Protein AF-0000000077865024 (afdb_homodimer)

pLDDT: mean 90.73, std 11.11, range [38.28, 98.81]

Foldseek 3Di:
DPPPDDPVLVLLVLLLVLLVLLLVLLVLLLVLQVPQKFWDADPVGIDIDHLVVDPLSVLLNVLSVVLNVLSVVVNVQSVCCNVVVDGPDDDLVVLVCQQVVLVVSLVSLLSSLVSLVVCLVVVLVVCVVVVRNRVVRSVSSNSSSVSSVSSSVSSVVSNVSSVVVHDDDD/DPPPDDPVLVLLVLLLVLLVLLLVLLVLLLVLQVPQKFWDADPVGIDIDHLVVDPLSVLLNVLSVVLNVLSVVVNVQSVCCNVVVDGPDDDLVVLVCQQVVLVVSLVSLLSSLVSLVVCLVVVLVVCVVVVRNRVVRSVSSNSSSVSSVSSSVSSVVSNVSSVVVHDDPD

InterPro domains:
  IPR006459 Casparian strip membrane protein [TIGR01569] (16-117)
  IPR006702 Casparian strip membrane protein domain [PF04535] (12-154)

Sequence (340 aa):
MDSTPSTSTISKSVVLALRVLTFVFLLIALILIAINKGTEDTTNGPLEAKFNDFHAYRYMLSTIVIGFAYNILQMALSIFIVVSGKRVISGDGGYFFDFFGDKIISYLLISGSAAGYGVSDDLHSFFKAQELPFNSFFAKANASATLLLFAFLFTAIASVFTSLALPKKTMDSTPSTSTISKSVVLALRVLTFVFLLIALILIAINKGTEDTTNGPLEAKFNDFHAYRYMLSTIVIGFAYNILQMALSIFIVVSGKRVISGDGGYFFDFFGDKIISYLLISGSAAGYGVSDDLHSFFKAQELPFNSFFAKANASATLLLFAFLFTAIASVFTSLALPKKT

Organism: Lupinus albus (NCBI:txid3870)

Structure (mmCIF, N/CA/C/O backbone):
data_AF-0000000077865024-model_v1
#
loop_
_entity.id
_entity.type
_entity.pdbx_description
1 polymer 'CASP-like protein'
#
loop_
_atom_site.group_PDB
_atom_site.id
_atom_site.type_symbol
_atom_site.label_atom_id
_atom_site.label_alt_id
_atom_site.label_comp_id
_atom_site.label_asym_id
_atom_site.label_entity_id
_atom_site.label_seq_id
_atom_site.pdbx_PDB_ins_code
_atom_site.Cartn_x
_atom_site.Cartn_y
_atom_site.Cartn_z
_atom_site.occupancy
_atom_site.B_iso_or_equiv
_atom_site.auth_seq_id
_atom_site.auth_comp_id
_atom_site.auth_asym_id
_atom_site.auth_atom_id
_atom_site.pdbx_PDB_model_num
ATOM 1 N N . MET A 1 1 ? -29.953 35.75 1.309 1 38.28 1 MET A N 1
ATOM 2 C CA . MET A 1 1 ? -28.938 35.312 2.242 1 38.28 1 MET A CA 1
ATOM 3 C C . MET A 1 1 ? -28.094 34.188 1.619 1 38.28 1 MET A C 1
ATOM 5 O O . MET A 1 1 ? -28.531 33.031 1.538 1 38.28 1 MET A O 1
ATOM 9 N N . ASP A 1 2 ? -27.359 34.344 0.6 1 44.72 2 ASP A N 1
ATOM 10 C CA . ASP A 1 2 ? -26.516 33.531 -0.262 1 44.72 2 ASP A CA 1
ATOM 11 C C . ASP A 1 2 ? -25.453 32.781 0.554 1 44.72 2 ASP A C 1
ATOM 13 O O . ASP A 1 2 ? -24.5 33.375 1.048 1 44.72 2 ASP A O 1
ATOM 17 N N . SER A 1 3 ? -25.75 31.891 1.622 1 46.88 3 SER A N 1
ATOM 18 C CA . SER A 1 3 ? -24.891 31.25 2.604 1 46.88 3 SER A CA 1
ATOM 19 C C . SER A 1 3 ? -23.766 30.469 1.925 1 46.88 3 SER A C 1
ATOM 21 O O . SER A 1 3 ? -23.984 29.375 1.414 1 46.88 3 SER A O 1
ATOM 23 N N . THR A 1 4 ? -22.844 31.109 1.338 1 54.09 4 THR A N 1
ATOM 24 C CA . THR A 1 4 ? -21.641 30.453 0.857 1 54.09 4 THR A CA 1
ATOM 25 C C . THR A 1 4 ? -21.031 29.562 1.941 1 54.09 4 THR A C 1
ATOM 27 O O . THR A 1 4 ? -20.719 30.031 3.033 1 54.09 4 THR A O 1
ATOM 30 N N . PRO A 1 5 ? -21.312 28.266 1.753 1 60.72 5 PRO A N 1
ATOM 31 C CA . PRO A 1 5 ? -20.766 27.391 2.787 1 60.72 5 PRO A CA 1
ATOM 32 C C . PRO A 1 5 ? -19.297 27.672 3.084 1 60.72 5 PRO A C 1
ATOM 34 O O . PRO A 1 5 ? -18.547 28.047 2.184 1 60.72 5 PRO A O 1
ATOM 37 N N . SER A 1 6 ? -18.969 27.875 4.316 1 69.5 6 SER A N 1
ATOM 38 C CA . SER A 1 6 ? -17.594 28.109 4.758 1 69.5 6 SER A CA 1
ATOM 39 C C . SER A 1 6 ? -16.672 26.969 4.324 1 69.5 6 SER A C 1
ATOM 41 O O . SER A 1 6 ? -17.141 25.844 4.082 1 69.5 6 SER A O 1
ATOM 43 N N . THR A 1 7 ? -15.539 27.203 3.902 1 70.06 7 THR A N 1
ATOM 44 C CA . THR A 1 7 ? -14.516 26.25 3.51 1 70.06 7 THR A CA 1
ATOM 45 C C . THR A 1 7 ? -14.508 25.047 4.449 1 70.06 7 THR A C 1
ATOM 47 O O . THR A 1 7 ? -14.312 23.906 4.016 1 70.06 7 THR A O 1
ATOM 50 N N . SER A 1 8 ? -14.852 25.297 5.656 1 74.25 8 SER A N 1
ATOM 51 C CA . SER A 1 8 ? -14.867 24.219 6.648 1 74.25 8 SER A CA 1
ATOM 52 C C . SER A 1 8 ? -16.031 23.25 6.41 1 74.25 8 SER A C 1
ATOM 54 O O . SER A 1 8 ? -15.867 22.047 6.551 1 74.25 8 SER A O 1
ATOM 56 N N . THR A 1 9 ? -17.172 23.844 6.082 1 73.31 9 THR A N 1
ATOM 57 C CA . THR A 1 9 ? -18.344 23.016 5.824 1 73.31 9 THR A CA 1
ATOM 58 C C . THR A 1 9 ? -18.141 22.172 4.562 1 73.31 9 THR A C 1
ATOM 60 O O . THR A 1 9 ? -18.5 21 4.527 1 73.31 9 THR A O 1
ATOM 63 N N . ILE A 1 10 ? -17.547 22.734 3.611 1 73.75 10 ILE A N 1
ATOM 64 C CA . ILE A 1 10 ? -17.281 22.047 2.354 1 73.75 10 ILE A CA 1
ATOM 65 C C . ILE A 1 10 ? -16.312 20.891 2.59 1 73.75 10 ILE A C 1
ATOM 67 O O . ILE A 1 10 ? -16.516 19.797 2.076 1 73.75 10 ILE A O 1
ATOM 71 N N . SER A 1 11 ? -15.391 21.141 3.41 1 85.38 11 SER A N 1
ATOM 72 C CA . SER A 1 11 ? -14.406 20.094 3.688 1 85.38 11 SER A CA 1
ATOM 73 C C . SER A 1 11 ? -15.055 18.906 4.387 1 85.38 11 SER A C 1
ATOM 75 O O . SER A 1 11 ? -14.781 17.75 4.039 1 85.38 11 SER A O 1
ATOM 77 N N . LYS A 1 12 ? -16.047 19.203 5.199 1 88.31 12 LYS A N 1
ATOM 78 C CA . LYS A 1 12 ? -16.703 18.125 5.953 1 88.31 12 LYS A CA 1
ATOM 79 C C . LYS A 1 12 ? -17.594 17.297 5.051 1 88.31 12 LYS A C 1
ATOM 81 O O . LYS A 1 12 ? -17.641 16.062 5.168 1 88.31 12 LYS A O 1
ATOM 86 N N . SER A 1 13 ? -18.234 17.984 4.211 1 91.12 13 SER A N 1
ATOM 87 C CA . SER A 1 13 ? -19.109 17.281 3.287 1 91.12 13 SER A CA 1
ATOM 88 C C . SER A 1 13 ? -18.328 16.453 2.279 1 91.12 13 SER A C 1
ATOM 90 O O . SER A 1 13 ? -18.766 15.383 1.865 1 91.12 13 SER A O 1
ATOM 92 N N . VAL A 1 14 ? -17.234 16.969 1.856 1 93.56 14 VAL A N 1
ATOM 93 C CA . VAL A 1 1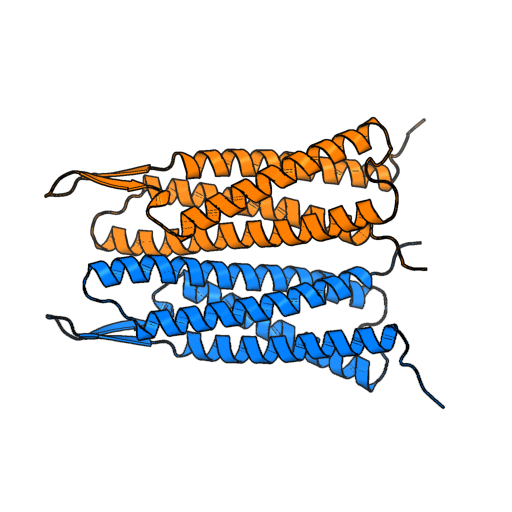4 ? -16.391 16.25 0.907 1 93.56 14 VAL A CA 1
ATOM 94 C C . VAL A 1 14 ? -15.852 14.977 1.552 1 93.56 14 VAL A C 1
ATOM 96 O O . VAL A 1 14 ? -15.891 13.898 0.946 1 93.56 14 VAL A O 1
ATOM 99 N N . VAL A 1 15 ? -15.43 15.102 2.723 1 95.44 15 VAL A N 1
ATOM 100 C CA . VAL A 1 15 ? -14.906 13.945 3.441 1 95.44 15 VAL A CA 1
ATOM 101 C C . VAL A 1 15 ? -16 12.906 3.623 1 95.44 15 VAL A C 1
ATOM 103 O O . VAL A 1 15 ? -15.773 11.711 3.449 1 95.44 15 VAL A O 1
ATOM 106 N N . LEU A 1 16 ? -17.172 13.375 3.928 1 95.81 16 LEU A N 1
ATOM 107 C CA . LEU A 1 16 ? -18.297 12.453 4.062 1 95.81 16 LEU A CA 1
ATOM 108 C C . LEU A 1 16 ? -18.578 11.742 2.744 1 95.81 16 LEU A C 1
ATOM 110 O O . LEU A 1 16 ? -18.797 10.531 2.719 1 95.81 16 LEU A O 1
ATOM 114 N N . ALA A 1 17 ? -18.578 12.477 1.703 1 96.31 17 ALA A N 1
ATOM 115 C CA . ALA A 1 17 ? -18.812 11.883 0.388 1 96.31 17 ALA A CA 1
ATOM 116 C C . ALA A 1 17 ? -17.75 10.828 0.076 1 96.31 17 ALA A C 1
ATOM 118 O O . ALA A 1 17 ? -18.062 9.773 -0.483 1 96.31 17 ALA A O 1
ATOM 119 N N . LEU A 1 18 ? -16.531 11.094 0.421 1 98.06 18 LEU A N 1
ATOM 120 C CA . LEU A 1 18 ? -15.445 10.141 0.216 1 98.06 18 LEU A CA 1
ATOM 121 C C . LEU A 1 18 ? -15.672 8.875 1.032 1 98.06 18 LEU A C 1
ATOM 123 O O . LEU A 1 18 ? -15.43 7.766 0.548 1 98.06 18 LEU A O 1
ATOM 127 N N . ARG A 1 19 ? -16.188 8.992 2.178 1 98 19 ARG A N 1
ATOM 128 C CA . ARG A 1 19 ? -16.438 7.852 3.051 1 98 19 ARG A CA 1
ATOM 129 C C . ARG A 1 19 ? -17.594 7.008 2.535 1 98 19 ARG A C 1
ATOM 131 O O . ARG A 1 19 ? -17.562 5.777 2.619 1 98 19 ARG A O 1
ATOM 138 N N . VAL A 1 20 ? -18.562 7.637 2.014 1 97.69 20 VAL A N 1
ATOM 139 C CA . VAL A 1 20 ? -19.703 6.918 1.452 1 97.69 20 VAL A CA 1
ATOM 140 C C . VAL A 1 20 ? -19.25 6.109 0.236 1 97.69 20 VAL A C 1
ATOM 142 O O . VAL A 1 20 ? -19.609 4.938 0.095 1 97.69 20 VAL A O 1
ATOM 145 N N . LEU A 1 21 ? -18.484 6.738 -0.583 1 98.38 21 LEU A N 1
ATOM 146 C CA . LEU A 1 21 ? -17.969 6.039 -1.751 1 98.38 21 LEU A CA 1
ATOM 147 C C . LEU A 1 21 ? -17.078 4.867 -1.333 1 98.38 21 LEU A C 1
ATOM 149 O O . LEU A 1 21 ? -17.219 3.764 -1.866 1 98.38 21 LEU A O 1
ATOM 153 N N . THR A 1 22 ? -16.203 5.137 -0.398 1 98.69 22 THR A N 1
ATOM 154 C CA . THR A 1 22 ? -15.352 4.062 0.116 1 98.69 22 THR A CA 1
ATOM 155 C C . THR A 1 22 ? -16.203 2.9 0.616 1 98.69 22 THR A C 1
ATOM 157 O O . THR A 1 22 ? -15.898 1.738 0.341 1 98.69 22 THR A O 1
ATOM 160 N N . PHE A 1 23 ? -17.281 3.193 1.305 1 98.38 23 PHE A N 1
ATOM 161 C CA . PHE A 1 23 ? -18.172 2.18 1.859 1 98.38 23 PHE A CA 1
ATOM 162 C C . PHE A 1 23 ? -18.75 1.31 0.754 1 98.38 23 PHE A C 1
ATOM 164 O O . PHE A 1 23 ? -18.703 0.08 0.836 1 98.38 23 PHE A O 1
ATOM 171 N N . VAL A 1 24 ? -19.188 1.904 -0.243 1 98.62 24 VAL A N 1
ATOM 172 C CA . VAL A 1 24 ? -19.844 1.192 -1.338 1 98.62 24 VAL A CA 1
ATOM 173 C C . VAL A 1 24 ? -18.828 0.307 -2.055 1 98.62 24 VAL A C 1
ATOM 175 O O . VAL A 1 24 ? -19.094 -0.871 -2.311 1 98.62 24 VAL A O 1
ATOM 178 N N . PHE A 1 25 ? -17.688 0.852 -2.35 1 98.75 25 PHE A N 1
ATOM 179 C CA . PHE A 1 25 ? -16.672 0.1 -3.082 1 98.75 25 PHE A CA 1
ATOM 180 C C . PHE A 1 25 ? -16.156 -1.065 -2.248 1 98.75 25 PHE A C 1
ATOM 182 O O . PHE A 1 25 ? -15.945 -2.162 -2.768 1 98.75 25 PHE A O 1
ATOM 189 N N . LEU A 1 26 ? -15.992 -0.842 -0.952 1 98.81 26 LEU A N 1
ATOM 190 C CA . LEU A 1 26 ? -15.516 -1.921 -0.093 1 98.81 26 LEU A CA 1
ATOM 191 C C . LEU A 1 26 ? -16.578 -3.01 0.048 1 98.81 26 LEU A C 1
ATOM 193 O O . LEU A 1 26 ? -16.25 -4.195 0.109 1 98.81 26 LEU A O 1
ATOM 197 N N . LEU A 1 27 ? -17.828 -2.6 0.082 1 98.62 27 LEU A N 1
ATOM 198 C CA . LEU A 1 27 ? -18.906 -3.574 0.212 1 98.62 27 LEU A CA 1
ATOM 199 C C . LEU A 1 27 ? -18.969 -4.492 -1.006 1 98.62 27 LEU A C 1
ATOM 201 O O . LEU A 1 27 ? -19.016 -5.715 -0.865 1 98.62 27 LEU A O 1
ATOM 205 N N . ILE A 1 28 ? -18.906 -3.906 -2.129 1 98.69 28 ILE A N 1
ATOM 206 C CA . ILE A 1 28 ? -18.984 -4.699 -3.35 1 98.69 28 ILE A CA 1
ATOM 207 C C . ILE A 1 28 ? -17.719 -5.57 -3.467 1 98.69 28 ILE A C 1
ATOM 209 O O . ILE A 1 28 ? -17.812 -6.742 -3.838 1 98.69 28 ILE A O 1
ATOM 213 N N . ALA A 1 29 ? -16.562 -4.984 -3.162 1 98.75 29 ALA A N 1
ATOM 214 C CA . ALA A 1 29 ? -15.312 -5.758 -3.186 1 98.75 29 ALA A CA 1
ATOM 215 C C . ALA A 1 29 ? -15.406 -6.961 -2.254 1 98.75 29 ALA A C 1
ATOM 217 O O . ALA A 1 29 ? -14.961 -8.055 -2.604 1 98.75 29 ALA A O 1
ATOM 218 N N . LEU A 1 30 ? -15.977 -6.742 -1.088 1 98.62 30 LEU A N 1
ATOM 219 C CA . LEU A 1 30 ? -16.125 -7.793 -0.086 1 98.62 30 LEU A CA 1
ATOM 220 C C . LEU A 1 30 ? -17.016 -8.914 -0.608 1 98.62 30 LEU A C 1
ATOM 222 O O . LEU A 1 30 ? -16.656 -10.094 -0.519 1 98.62 30 LEU A O 1
ATOM 226 N N . ILE A 1 31 ? -18.094 -8.57 -1.167 1 98.12 31 ILE A N 1
ATOM 227 C CA . ILE A 1 31 ? -19.047 -9.562 -1.681 1 98.12 31 ILE A CA 1
ATOM 228 C C . ILE A 1 31 ? -18.391 -10.367 -2.801 1 98.12 31 ILE A C 1
ATOM 230 O O . ILE A 1 31 ? -18.453 -11.594 -2.807 1 98.12 31 ILE A O 1
ATOM 234 N N . LEU A 1 32 ? -17.703 -9.68 -3.697 1 97.62 32 LEU A N 1
ATOM 235 C CA . LEU A 1 32 ? -17.109 -10.336 -4.855 1 97.62 32 LEU A CA 1
ATOM 236 C C . LEU A 1 32 ? -16.078 -11.367 -4.426 1 97.62 32 LEU A C 1
ATOM 238 O O . LEU A 1 32 ? -16.047 -12.484 -4.957 1 97.62 32 LEU A O 1
ATOM 242 N N . ILE A 1 33 ? -15.25 -11.031 -3.457 1 97.69 33 ILE A N 1
ATOM 243 C CA . ILE A 1 33 ? -14.172 -11.953 -3.115 1 97.69 33 ILE A CA 1
ATOM 244 C C . ILE A 1 33 ? -14.688 -13.016 -2.154 1 97.69 33 ILE A C 1
ATOM 246 O O . ILE A 1 33 ? -14.25 -14.172 -2.201 1 97.69 33 ILE A O 1
ATOM 250 N N . ALA A 1 34 ? -15.633 -12.742 -1.333 1 95.5 34 ALA A N 1
ATOM 251 C CA . ALA A 1 34 ? -16.094 -13.648 -0.289 1 95.5 34 ALA A CA 1
ATOM 252 C C . ALA A 1 34 ? -16.891 -14.805 -0.887 1 95.5 34 ALA A C 1
ATOM 254 O O . ALA A 1 34 ? -16.859 -15.922 -0.363 1 95.5 34 ALA A O 1
ATOM 255 N N . ILE A 1 35 ? -17.547 -14.602 -1.958 1 95.06 35 ILE A N 1
ATOM 256 C CA . ILE A 1 35 ? -18.344 -15.664 -2.543 1 95.06 35 ILE A CA 1
ATOM 257 C C . ILE A 1 35 ? -17.656 -16.203 -3.793 1 95.06 35 ILE A C 1
ATOM 259 O O . ILE A 1 35 ? -18.234 -17.016 -4.527 1 95.06 35 ILE A O 1
ATOM 263 N N . ASN A 1 36 ? -16.516 -15.68 -4.043 1 94.75 36 ASN A N 1
ATOM 264 C CA . ASN A 1 36 ? -15.797 -16.047 -5.266 1 94.75 36 ASN A CA 1
ATOM 265 C C . ASN A 1 36 ? -15.352 -17.5 -5.246 1 94.75 36 ASN A C 1
ATOM 267 O O . ASN A 1 36 ? -14.57 -17.906 -4.387 1 94.75 36 ASN A O 1
ATOM 271 N N . LYS A 1 37 ? -15.875 -18.266 -6.113 1 93.56 37 LYS A N 1
ATOM 272 C CA . LYS A 1 37 ? -15.484 -19.656 -6.367 1 93.56 37 LYS A CA 1
ATOM 273 C C . LYS A 1 37 ? -15.562 -19.984 -7.855 1 93.56 37 LYS A C 1
ATOM 275 O O . LYS A 1 37 ? -16.297 -19.328 -8.602 1 93.56 37 LYS A O 1
ATOM 280 N N . GLY A 1 38 ? -14.633 -20.797 -8.273 1 92.88 38 GLY A N 1
ATOM 281 C CA . GLY A 1 38 ? -14.633 -21.266 -9.648 1 92.88 38 GLY A CA 1
ATOM 282 C C . GLY A 1 38 ? -14.453 -22.766 -9.766 1 92.88 38 GLY A C 1
ATOM 283 O O . GLY A 1 38 ? -13.875 -23.406 -8.883 1 92.88 38 GLY A O 1
ATOM 284 N N . THR A 1 39 ? -15.109 -23.266 -10.797 1 91.44 39 THR A N 1
ATOM 285 C CA . THR A 1 39 ? -14.992 -24.688 -11.062 1 91.44 39 THR A CA 1
ATOM 286 C C . THR A 1 39 ? -14.57 -24.938 -12.516 1 91.44 39 THR A C 1
ATOM 288 O O . THR A 1 39 ? -15.023 -24.234 -13.422 1 91.44 39 THR A O 1
ATOM 291 N N . GLU A 1 40 ? -13.594 -25.859 -12.672 1 90.31 40 GLU A N 1
ATOM 292 C CA . GLU A 1 40 ? -13.172 -26.312 -13.992 1 90.31 40 GLU A CA 1
ATOM 293 C C . GLU A 1 40 ? -13.234 -27.844 -14.102 1 90.31 40 GLU A C 1
ATOM 295 O O . GLU A 1 40 ? -12.93 -28.547 -13.148 1 90.31 40 GLU A O 1
ATOM 300 N N . ASP A 1 41 ? -13.641 -28.328 -15.32 1 87.19 41 ASP A N 1
ATOM 301 C CA . ASP A 1 41 ? -13.711 -29.766 -15.547 1 87.19 41 ASP A CA 1
ATOM 302 C C . ASP A 1 41 ? -12.359 -30.328 -15.984 1 87.19 41 ASP A C 1
ATOM 304 O O . ASP A 1 41 ? -11.703 -29.766 -16.859 1 87.19 41 ASP A O 1
ATOM 308 N N . THR A 1 42 ? -11.898 -31.375 -15.227 1 84.25 42 THR A N 1
ATOM 309 C CA . THR A 1 42 ? -10.68 -32.062 -15.602 1 84.25 42 THR A CA 1
ATOM 310 C C . THR A 1 42 ? -10.961 -33.531 -15.891 1 84.25 42 THR A C 1
ATOM 312 O O . THR A 1 42 ? -12.07 -34 -15.672 1 84.25 42 THR A O 1
ATOM 315 N N . THR A 1 43 ? -10.047 -34.188 -16.406 1 83.81 43 THR A N 1
ATOM 316 C CA . THR A 1 43 ? -10.172 -35.625 -16.703 1 83.81 43 THR A CA 1
ATOM 317 C C . THR A 1 43 ? -10.445 -36.406 -15.422 1 83.81 43 THR A C 1
ATOM 319 O O . THR A 1 43 ? -11.117 -37.438 -15.461 1 83.81 43 THR A O 1
ATOM 322 N N . ASN A 1 44 ? -9.984 -36 -14.281 1 84.94 44 ASN A N 1
ATOM 323 C CA . ASN A 1 44 ? -10.117 -36.688 -13 1 84.94 44 ASN A CA 1
ATOM 324 C C . ASN A 1 44 ? -11.273 -36.094 -12.18 1 84.94 44 ASN A C 1
ATOM 326 O O . ASN A 1 44 ? -11.297 -36.25 -10.953 1 84.94 44 ASN A O 1
ATOM 330 N N . GLY A 1 45 ? -12.172 -35.281 -12.859 1 84.38 45 GLY A N 1
ATOM 331 C CA . GLY A 1 45 ? -13.289 -34.656 -12.148 1 84.38 45 GLY A CA 1
ATOM 332 C C . GLY A 1 45 ? -13.18 -33.156 -12.047 1 84.38 45 GLY A C 1
ATOM 333 O O . GLY A 1 45 ? -12.188 -32.562 -12.484 1 84.38 45 GLY A O 1
ATOM 334 N N . PRO A 1 46 ? -14.148 -32.656 -11.5 1 86.5 46 PRO A N 1
ATOM 335 C CA . PRO A 1 46 ? -14.18 -31.203 -11.406 1 86.5 46 PRO A CA 1
ATOM 336 C C . PRO A 1 46 ? -13.195 -30.656 -10.367 1 86.5 46 PRO A C 1
ATOM 338 O O . PRO A 1 46 ? -13.086 -31.219 -9.273 1 86.5 46 PRO A O 1
ATOM 341 N N . LEU A 1 47 ? -12.336 -29.719 -10.805 1 88.94 47 LEU A N 1
ATOM 342 C CA . LEU A 1 47 ? -11.43 -28.984 -9.922 1 88.94 47 LEU A CA 1
ATOM 343 C C . LEU A 1 47 ? -12.031 -27.641 -9.523 1 88.94 47 LEU A C 1
ATOM 345 O O . LEU A 1 47 ? -12.555 -26.922 -10.367 1 88.94 47 LEU A O 1
ATOM 349 N N . GLU A 1 48 ? -11.969 -27.422 -8.234 1 91.19 48 GLU A N 1
ATOM 350 C CA . GLU A 1 48 ? -12.531 -26.188 -7.715 1 91.19 48 GLU A CA 1
ATOM 351 C C . GLU A 1 48 ? -11.445 -25.266 -7.168 1 91.19 48 GLU A C 1
ATOM 353 O O . GLU A 1 48 ? -10.445 -25.734 -6.617 1 91.19 48 GLU A O 1
ATOM 358 N N . ALA A 1 49 ? -11.68 -24.031 -7.434 1 90.56 49 ALA A N 1
ATOM 359 C CA . ALA A 1 49 ? -10.844 -22.984 -6.84 1 90.56 49 ALA A CA 1
ATOM 360 C C . ALA A 1 49 ? -11.688 -22.016 -6.016 1 90.56 49 ALA A C 1
ATOM 362 O O . ALA A 1 49 ? -12.758 -21.594 -6.449 1 90.56 49 ALA A O 1
ATOM 363 N N . LYS A 1 50 ? -11.219 -21.75 -4.816 1 92.12 50 LYS A N 1
ATOM 364 C CA . LYS A 1 50 ? -11.844 -20.781 -3.92 1 92.12 50 LYS A CA 1
ATOM 365 C C . LYS A 1 50 ? -10.836 -19.734 -3.455 1 92.12 50 LYS A C 1
ATOM 367 O O . LYS A 1 50 ? -9.633 -19.984 -3.449 1 92.12 50 LYS A O 1
ATOM 372 N N . PHE A 1 51 ? -11.398 -18.578 -3.018 1 91.12 51 PHE A N 1
ATOM 373 C CA . PHE A 1 51 ? -10.516 -17.516 -2.584 1 91.12 51 PHE A CA 1
ATOM 374 C C . PHE A 1 51 ? -9.625 -17.969 -1.432 1 91.12 51 PHE A C 1
ATOM 376 O O . PHE A 1 51 ? -8.461 -17.578 -1.34 1 91.12 51 PHE A O 1
ATOM 383 N N . ASN A 1 52 ? -10.133 -18.812 -0.506 1 90.38 52 ASN A N 1
ATOM 384 C CA . ASN A 1 52 ? -9.422 -19.219 0.701 1 90.38 52 ASN A CA 1
ATOM 385 C C . ASN A 1 52 ? -8.266 -20.172 0.378 1 90.38 52 ASN A C 1
ATOM 387 O O . ASN A 1 52 ? -7.453 -20.469 1.249 1 90.38 52 ASN A O 1
ATOM 391 N N . ASP A 1 53 ? -8.125 -20.625 -0.835 1 91.94 53 ASP A N 1
ATOM 392 C CA . ASP A 1 53 ? -7.035 -21.5 -1.27 1 91.94 53 ASP A CA 1
ATOM 393 C C . ASP A 1 53 ? -5.746 -20.703 -1.449 1 91.94 53 ASP A C 1
ATOM 395 O O . ASP A 1 53 ? -4.656 -21.266 -1.52 1 91.94 53 ASP A O 1
ATOM 399 N N . PHE A 1 54 ? -5.859 -19.422 -1.547 1 92.88 54 PHE A N 1
ATOM 400 C CA . PHE A 1 54 ? -4.73 -18.562 -1.865 1 92.88 54 PHE A CA 1
ATOM 401 C C . PHE A 1 54 ? -4.438 -17.609 -0.714 1 92.88 54 PHE A C 1
ATOM 403 O O . PHE A 1 54 ? -5.34 -16.922 -0.227 1 92.88 54 PHE A O 1
ATOM 410 N N . HIS A 1 55 ? -3.289 -17.531 -0.303 1 93.94 55 HIS A N 1
ATOM 411 C CA . HIS A 1 55 ? -2.869 -16.672 0.802 1 93.94 55 HIS A CA 1
ATOM 412 C C . HIS A 1 55 ? -3.084 -15.203 0.472 1 93.94 55 HIS A C 1
ATOM 414 O O . HIS A 1 55 ? -3.521 -14.43 1.326 1 93.94 55 HIS A O 1
ATOM 420 N N . ALA A 1 56 ? -2.791 -14.805 -0.727 1 95.5 56 ALA A N 1
ATOM 421 C CA . ALA A 1 56 ? -2.904 -13.414 -1.141 1 95.5 56 ALA A CA 1
ATOM 422 C C . ALA A 1 56 ? -4.352 -12.93 -1.059 1 95.5 56 ALA A C 1
ATOM 424 O O . ALA A 1 56 ? -4.613 -11.789 -0.661 1 95.5 56 ALA A O 1
ATOM 425 N N . TYR A 1 57 ? -5.281 -13.789 -1.434 1 96.56 57 TYR A N 1
ATOM 426 C CA . TYR A 1 57 ? -6.688 -13.406 -1.389 1 96.56 57 TYR A CA 1
ATOM 427 C C . TYR A 1 57 ? -7.188 -13.344 0.049 1 96.56 57 TYR A C 1
ATOM 429 O O . TYR A 1 57 ? -8.039 -12.516 0.378 1 96.56 57 TYR A O 1
ATOM 437 N N . ARG A 1 58 ? -6.703 -14.203 0.891 1 96.38 58 ARG A N 1
ATOM 438 C CA . ARG A 1 58 ? -7.047 -14.117 2.307 1 96.38 58 ARG A CA 1
ATOM 439 C C . ARG A 1 58 ? -6.562 -12.797 2.908 1 96.38 58 ARG A C 1
ATOM 441 O O . ARG A 1 58 ? -7.262 -12.188 3.719 1 96.38 58 ARG A O 1
ATOM 448 N N . TYR A 1 59 ? -5.379 -12.461 2.502 1 97.12 59 TYR A N 1
ATOM 449 C CA . TYR A 1 59 ? -4.852 -11.164 2.936 1 97.12 59 TYR A CA 1
ATOM 450 C C . TYR A 1 59 ? -5.703 -10.023 2.398 1 97.12 59 TYR A C 1
ATOM 452 O O . TYR A 1 59 ? -6.074 -9.117 3.146 1 97.12 59 TYR A O 1
ATOM 460 N N . MET A 1 60 ? -5.988 -10.055 1.11 1 98 60 MET A N 1
ATOM 461 C CA . MET A 1 60 ? -6.828 -9.031 0.5 1 98 60 MET A CA 1
ATOM 462 C C . MET A 1 60 ? -8.172 -8.938 1.209 1 98 60 MET A C 1
ATOM 464 O O . MET A 1 60 ? -8.633 -7.84 1.534 1 98 60 MET A O 1
ATOM 468 N N . LEU A 1 61 ? -8.797 -10.07 1.515 1 98.06 61 LEU A N 1
ATOM 469 C CA . LEU A 1 61 ? -10.062 -10.086 2.244 1 98.06 61 LEU A CA 1
ATOM 470 C C . LEU A 1 61 ? -9.906 -9.445 3.615 1 98.06 61 LEU A C 1
ATOM 472 O O . LEU A 1 61 ? -10.766 -8.664 4.039 1 98.06 61 LEU A O 1
ATOM 476 N N . SER A 1 62 ? -8.82 -9.797 4.289 1 98.38 62 SER A N 1
ATOM 477 C CA . SER A 1 62 ? -8.594 -9.234 5.617 1 98.38 62 SER A CA 1
ATOM 478 C C . SER A 1 62 ? -8.492 -7.711 5.562 1 98.38 62 SER A C 1
ATOM 480 O O . SER A 1 62 ? -9.047 -7.016 6.418 1 98.38 62 SER A O 1
ATOM 482 N N . THR A 1 63 ? -7.77 -7.199 4.578 1 98.62 63 THR A N 1
ATOM 483 C CA . THR A 1 63 ? -7.617 -5.754 4.461 1 98.62 63 THR A CA 1
ATOM 484 C C . THR A 1 63 ? -8.961 -5.09 4.164 1 98.62 63 THR A C 1
ATOM 486 O O . THR A 1 63 ? -9.234 -3.992 4.648 1 98.62 63 THR A O 1
ATOM 489 N N . ILE A 1 64 ? -9.805 -5.777 3.363 1 98.81 64 ILE A N 1
ATOM 490 C CA . ILE A 1 64 ? -11.133 -5.258 3.055 1 98.81 64 ILE A CA 1
ATOM 491 C C . ILE A 1 64 ? -11.977 -5.191 4.328 1 98.81 64 ILE A C 1
ATOM 493 O O . ILE A 1 64 ? -12.609 -4.176 4.613 1 98.81 64 ILE A O 1
ATOM 497 N N . VAL A 1 65 ? -11.883 -6.238 5.129 1 98.69 65 VAL A N 1
ATOM 498 C CA . VAL A 1 65 ? -12.695 -6.336 6.34 1 98.69 65 VAL A CA 1
ATOM 499 C C . VAL A 1 65 ? -12.266 -5.266 7.34 1 98.69 65 VAL A C 1
ATOM 501 O O . VAL A 1 65 ? -13.109 -4.566 7.906 1 98.69 65 VAL A O 1
ATOM 504 N N . ILE A 1 66 ? -11.016 -5.121 7.523 1 98.69 66 ILE A N 1
ATOM 505 C CA . ILE A 1 66 ? -10.5 -4.117 8.453 1 98.69 66 ILE A CA 1
ATOM 506 C C . ILE A 1 66 ? -10.844 -2.721 7.941 1 98.69 66 ILE A C 1
ATOM 508 O O . ILE A 1 66 ? -11.305 -1.871 8.711 1 98.69 66 ILE A O 1
ATOM 512 N N . GLY A 1 67 ? -10.586 -2.498 6.629 1 98.69 67 GLY A N 1
ATOM 513 C CA . GLY A 1 67 ? -10.938 -1.215 6.039 1 98.69 67 GLY A CA 1
ATOM 514 C C . GLY A 1 67 ? -12.414 -0.895 6.137 1 98.69 67 GLY A C 1
ATOM 515 O O . GLY A 1 67 ? -12.797 0.249 6.398 1 98.69 67 GLY A O 1
ATOM 516 N N . PHE A 1 68 ? -13.203 -1.908 5.941 1 98.56 68 PHE A N 1
ATOM 517 C CA . PHE A 1 68 ? -14.648 -1.738 5.988 1 98.56 68 PHE A CA 1
ATOM 518 C C . PHE A 1 68 ? -15.109 -1.387 7.398 1 98.56 68 PHE A C 1
ATOM 520 O O . PHE A 1 68 ? -15.914 -0.476 7.582 1 98.56 68 PHE A O 1
ATOM 527 N N . ALA A 1 69 ? -14.609 -2.092 8.375 1 98.38 69 ALA A N 1
ATOM 528 C CA . ALA A 1 69 ? -14.953 -1.819 9.766 1 98.38 69 ALA A CA 1
ATOM 529 C C . ALA A 1 69 ? -14.562 -0.396 10.164 1 98.38 69 ALA A C 1
ATOM 531 O O . ALA A 1 69 ? -15.359 0.33 10.758 1 98.38 69 ALA A O 1
ATOM 532 N N . TYR A 1 70 ? -13.438 0.016 9.805 1 98.44 70 TYR A N 1
ATOM 533 C CA . TYR A 1 70 ? -12.961 1.364 10.102 1 98.44 70 TYR A CA 1
ATOM 534 C C . TYR A 1 70 ? -13.828 2.408 9.406 1 98.44 70 TYR A C 1
ATOM 536 O O . TYR A 1 70 ? -14.18 3.43 10.008 1 98.44 70 TYR A O 1
ATOM 544 N N . ASN A 1 71 ? -14.086 2.115 8.203 1 98.31 71 ASN A N 1
ATOM 545 C CA . ASN A 1 71 ? -14.836 3.09 7.41 1 98.31 71 ASN A CA 1
ATOM 546 C C . ASN A 1 71 ? -16.25 3.273 7.938 1 98.31 71 ASN A C 1
ATOM 548 O O . ASN A 1 71 ? -16.797 4.375 7.891 1 98.31 71 ASN A O 1
ATOM 552 N N . ILE A 1 72 ? -16.844 2.223 8.414 1 97.81 72 ILE A N 1
ATOM 553 C CA . ILE A 1 72 ? -18.172 2.35 9.008 1 97.81 72 ILE A CA 1
ATOM 554 C C . ILE A 1 72 ? -18.109 3.287 10.211 1 97.81 72 ILE A C 1
ATOM 556 O O . ILE A 1 72 ? -18.953 4.168 10.359 1 97.81 72 ILE A O 1
ATOM 560 N N . LEU A 1 73 ? -17.125 3.092 11.008 1 96.94 73 LEU A N 1
ATOM 561 C CA . LEU A 1 73 ? -16.938 3.949 12.172 1 96.94 73 LEU A CA 1
ATOM 562 C C . LEU A 1 73 ? -16.734 5.402 11.75 1 96.94 73 LEU A C 1
ATOM 564 O O . LEU A 1 73 ? -17.406 6.301 12.258 1 96.94 73 LEU A O 1
ATOM 568 N N . GLN A 1 74 ? -15.875 5.59 10.828 1 95.75 74 GLN A N 1
ATOM 569 C CA . GLN A 1 74 ? -15.547 6.941 10.383 1 95.75 74 GLN A CA 1
ATOM 570 C C . GLN A 1 74 ? -16.734 7.59 9.672 1 95.75 74 GLN A C 1
ATOM 572 O O . GLN A 1 74 ? -16.938 8.805 9.773 1 95.75 74 GLN A O 1
ATOM 577 N N . MET A 1 75 ? -17.391 6.824 8.93 1 96.12 75 MET A N 1
ATOM 578 C CA . MET A 1 75 ? -18.578 7.34 8.258 1 96.12 75 MET A CA 1
ATOM 579 C C . MET A 1 75 ? -19.609 7.797 9.273 1 96.12 75 MET A C 1
ATOM 581 O O . MET A 1 75 ? -20.203 8.867 9.125 1 96.12 75 MET A O 1
ATOM 585 N N . ALA A 1 76 ? -19.859 7.062 10.328 1 94.75 76 ALA A N 1
ATOM 586 C CA . ALA A 1 76 ? -20.797 7.438 11.383 1 94.75 76 ALA A CA 1
ATOM 587 C C . ALA A 1 76 ? -20.359 8.727 12.07 1 94.75 76 ALA A C 1
ATOM 589 O O . ALA A 1 76 ? -21.172 9.625 12.297 1 94.75 76 ALA A O 1
ATOM 590 N N . LEU A 1 77 ? -19.125 8.773 12.375 1 93.56 77 LEU A N 1
ATOM 591 C CA . LEU A 1 77 ? -18.578 9.969 1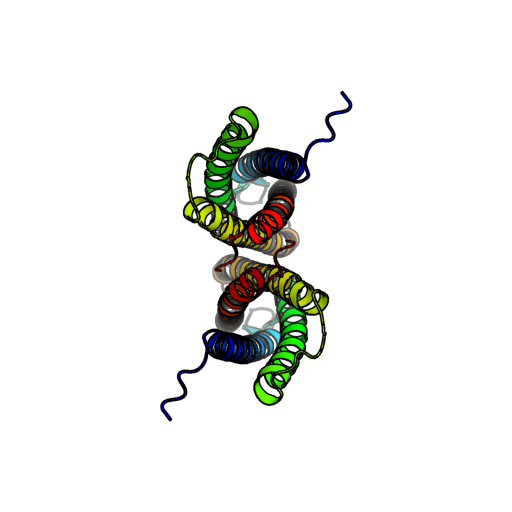3.016 1 93.56 77 LEU A CA 1
ATOM 592 C C . LEU A 1 77 ? -18.734 11.188 12.109 1 93.56 77 LEU A C 1
ATOM 594 O O . LEU A 1 77 ? -19.078 12.273 12.57 1 93.56 77 LEU A O 1
ATOM 598 N N . SER A 1 78 ? -18.484 10.906 10.82 1 92.62 78 SER A N 1
ATOM 599 C CA . SER A 1 78 ? -18.578 12.008 9.859 1 92.62 78 SER A CA 1
ATOM 600 C C . SER A 1 78 ? -20.016 12.484 9.711 1 92.62 78 SER A C 1
ATOM 602 O O . SER A 1 78 ? -20.266 13.688 9.562 1 92.62 78 SER A O 1
ATOM 604 N N . ILE A 1 79 ? -20.953 11.625 9.688 1 92.75 79 ILE A N 1
ATOM 605 C CA . ILE A 1 79 ? -22.359 12 9.648 1 92.75 79 ILE A CA 1
ATOM 606 C C . ILE A 1 79 ? -22.719 12.844 10.867 1 92.75 79 ILE A C 1
ATOM 608 O O . ILE A 1 79 ? -23.359 13.883 10.742 1 92.75 79 ILE A O 1
ATOM 612 N N . PHE A 1 80 ? -22.266 12.375 12 1 90.25 80 PHE A N 1
ATOM 613 C CA . PHE A 1 80 ? -22.531 13.094 13.242 1 90.25 80 PHE A CA 1
ATOM 614 C C . PHE A 1 80 ? -21.984 14.516 13.164 1 90.25 80 PHE A C 1
ATOM 616 O O . PHE A 1 80 ? -22.641 15.469 13.586 1 90.25 80 PHE A O 1
ATOM 623 N N . ILE A 1 81 ? -20.859 14.695 12.641 1 87.75 81 ILE A N 1
ATOM 624 C CA . ILE A 1 81 ? -20.203 15.992 12.531 1 87.75 81 ILE A CA 1
ATOM 625 C C . ILE A 1 81 ? -21.016 16.906 11.609 1 87.75 81 ILE A C 1
ATOM 627 O O . ILE A 1 81 ? -21.25 18.062 11.922 1 87.75 81 ILE A O 1
ATOM 631 N N . VAL A 1 82 ? -21.391 16.375 10.516 1 87.5 82 VAL A N 1
ATOM 632 C CA . VAL A 1 82 ? -22.109 17.172 9.516 1 87.5 82 VAL A CA 1
ATOM 633 C C . VAL A 1 82 ? -23.484 17.562 10.047 1 87.5 82 VAL A C 1
ATOM 635 O O . VAL A 1 82 ? -23.953 18.672 9.82 1 87.5 82 VAL A O 1
ATOM 638 N N . VAL A 1 83 ? -24.125 16.734 10.797 1 87.19 83 VAL A N 1
ATOM 639 C CA . VAL A 1 83 ? -25.484 16.953 11.273 1 87.19 83 VAL A CA 1
ATOM 640 C C . VAL A 1 83 ? -25.453 17.859 12.516 1 87.19 83 VAL A C 1
ATOM 642 O O . VAL A 1 83 ? -26.25 18.797 12.625 1 87.19 83 VAL A O 1
ATOM 645 N N . SER A 1 84 ? -24.531 17.562 13.414 1 86.56 84 SER A N 1
ATOM 646 C CA . SER A 1 84 ? -24.531 18.25 14.703 1 86.56 84 SER A CA 1
ATOM 647 C C . SER A 1 84 ? -23.625 19.469 14.68 1 86.56 84 SER A C 1
ATOM 649 O O . SER A 1 84 ? -23.734 20.344 15.531 1 86.56 84 SER A O 1
ATOM 651 N N . GLY A 1 85 ? -22.609 19.469 13.836 1 80.81 85 GLY A N 1
ATOM 652 C CA . GLY A 1 85 ? -21.609 20.516 13.789 1 80.81 85 GLY A CA 1
ATOM 653 C C . GLY A 1 85 ? -20.516 20.359 14.828 1 80.81 85 GLY A C 1
ATOM 654 O O . GLY A 1 85 ? -19.609 21.188 14.922 1 80.81 85 GLY A O 1
ATOM 655 N N . LYS A 1 86 ? -20.656 19.25 15.664 1 81.94 86 LYS A N 1
ATOM 656 C CA . LYS A 1 86 ? -19.688 19 16.719 1 81.94 86 LYS A CA 1
ATOM 657 C C . LYS A 1 86 ? -18.906 17.703 16.469 1 81.94 86 LYS A C 1
ATOM 659 O O . LYS A 1 86 ? -19.406 16.797 15.805 1 81.94 86 LYS A O 1
ATOM 664 N N . ARG A 1 87 ? -17.734 17.75 16.875 1 79.88 87 ARG A N 1
ATOM 665 C CA . ARG A 1 87 ? -16.969 16.516 16.828 1 79.88 87 ARG A CA 1
ATOM 666 C C . ARG A 1 87 ? -17.25 15.664 18.062 1 79.88 87 ARG A C 1
ATOM 668 O O . ARG A 1 87 ? -17.375 16.203 19.172 1 79.88 87 ARG A O 1
ATOM 675 N N . VAL A 1 88 ? -17.344 14.359 17.812 1 78.06 88 VAL A N 1
ATOM 676 C CA . VAL A 1 88 ? -17.594 13.43 18.922 1 78.06 88 VAL A CA 1
ATOM 677 C C . VAL A 1 88 ? -16.359 13.359 19.812 1 78.06 88 VAL A C 1
ATOM 679 O O . VAL A 1 88 ? -16.484 13.406 21.047 1 78.06 88 VAL A O 1
ATOM 682 N N . ILE A 1 89 ? -15.219 13.078 19.203 1 76.62 89 ILE A N 1
ATOM 683 C CA . ILE A 1 89 ? -13.977 13.133 19.969 1 76.62 89 ILE A CA 1
ATOM 684 C C . ILE A 1 89 ? -13.438 14.562 19.984 1 76.62 89 ILE A C 1
ATOM 686 O O . ILE A 1 89 ? -12.938 15.055 18.969 1 76.62 89 ILE A O 1
ATOM 690 N N . SER A 1 90 ? -13.68 15.18 21.141 1 71.94 90 SER A N 1
ATOM 691 C CA . SER A 1 90 ? -13.32 16.578 21.281 1 71.94 90 SER A CA 1
ATOM 692 C C . SER A 1 90 ? -11.82 16.75 21.5 1 71.94 90 SER A C 1
ATOM 694 O O . SER A 1 90 ? -11.141 15.82 21.906 1 71.94 90 SER A O 1
ATOM 696 N N . GLY A 1 91 ? -11.328 17.875 21.016 1 78.19 91 GLY A N 1
ATOM 697 C CA . GLY A 1 91 ? -9.93 18.219 21.234 1 78.19 91 GLY A CA 1
ATOM 698 C C . GLY A 1 91 ? -9.016 17.734 20.125 1 78.19 91 GLY A C 1
ATOM 699 O O . GLY A 1 91 ? -9.484 17.406 19.031 1 78.19 91 GLY A O 1
ATOM 700 N N . ASP A 1 92 ? -7.762 17.781 20.328 1 83.62 92 ASP A N 1
ATOM 701 C CA . ASP A 1 92 ? -6.727 17.453 19.344 1 83.62 92 ASP A CA 1
ATOM 702 C C . ASP A 1 92 ? -6.684 15.953 19.078 1 83.62 92 ASP A C 1
ATOM 704 O O . ASP A 1 92 ? -6.246 15.531 18 1 83.62 92 ASP A O 1
ATOM 708 N N . GLY A 1 93 ? -7.238 15.125 19.969 1 85.25 93 GLY A N 1
ATOM 709 C CA . GLY A 1 93 ? -7.211 13.68 19.828 1 85.25 93 GLY A CA 1
ATOM 710 C C . GLY A 1 93 ? -8.016 13.172 18.641 1 85.25 93 GLY A C 1
ATOM 711 O O . GLY A 1 93 ? -7.637 12.188 18.016 1 85.25 93 GLY A O 1
ATOM 712 N N . GLY A 1 94 ? -9.109 13.836 18.438 1 86.88 94 GLY A N 1
ATOM 713 C CA . GLY A 1 94 ? -9.93 13.461 17.297 1 86.88 94 GLY A CA 1
ATOM 714 C C . GLY A 1 94 ? -9.25 13.68 15.961 1 86.88 94 GLY A C 1
ATOM 715 O O . GLY A 1 94 ? -9.359 12.844 15.055 1 86.88 94 GLY A O 1
ATOM 716 N N . TYR A 1 95 ? -8.523 14.68 15.891 1 88.12 95 TYR A N 1
ATOM 717 C CA . TYR A 1 95 ? -7.801 14.992 14.664 1 88.12 95 TYR A CA 1
ATOM 718 C C . TYR A 1 95 ? -6.668 14 14.43 1 88.12 95 TYR A C 1
ATOM 720 O O . TYR A 1 95 ? -6.453 13.547 13.297 1 88.12 95 TYR A O 1
ATOM 728 N N . PHE A 1 96 ? -6.062 13.641 15.516 1 89.12 96 PHE A N 1
ATOM 729 C CA . PHE A 1 96 ? -4.977 12.672 15.398 1 89.12 96 PHE A CA 1
ATOM 730 C C . PHE A 1 96 ? -5.52 11.289 15.078 1 89.12 96 PHE A C 1
ATOM 732 O O . PHE A 1 96 ? -4.895 10.523 14.344 1 89.12 96 PHE A O 1
ATOM 739 N N . PHE A 1 97 ? -6.633 10.977 15.641 1 92 97 PHE A N 1
ATOM 740 C CA . PHE A 1 97 ? -7.266 9.695 15.336 1 92 97 PHE A CA 1
ATOM 741 C C . PHE A 1 97 ? -7.602 9.602 13.852 1 92 97 PHE A C 1
ATOM 743 O O . PHE A 1 97 ? -7.324 8.586 13.211 1 92 97 PHE A O 1
ATOM 750 N N . ASP A 1 98 ? -8.117 10.641 13.32 1 92.81 98 ASP A N 1
ATOM 751 C CA . ASP A 1 98 ? -8.445 10.68 11.898 1 92.81 98 ASP A CA 1
ATOM 752 C C . ASP A 1 98 ? -7.184 10.602 11.039 1 92.81 98 ASP A C 1
ATOM 754 O O . ASP A 1 98 ? -7.152 9.891 10.039 1 92.81 98 ASP A O 1
ATOM 758 N N . PHE A 1 99 ? -6.254 11.312 11.492 1 93.25 99 PHE A N 1
ATOM 759 C CA . PHE A 1 99 ? -5.012 11.398 10.734 1 93.25 99 PHE A CA 1
ATOM 760 C C . PHE A 1 99 ? -4.324 10.039 10.664 1 93.25 99 PHE A C 1
ATOM 762 O O . PHE A 1 99 ? -4.066 9.523 9.578 1 93.25 99 PHE A O 1
ATOM 769 N N . PHE A 1 100 ? -4.09 9.406 11.734 1 94.56 100 PHE A N 1
ATOM 770 C CA . PHE A 1 100 ? -3.404 8.117 11.758 1 94.56 100 PHE A CA 1
ATOM 771 C C . PHE A 1 100 ? -4.297 7.016 11.211 1 94.56 100 PHE A C 1
ATOM 773 O O . PHE A 1 100 ? -3.826 6.117 10.508 1 94.56 100 PHE A O 1
ATOM 780 N N . GLY A 1 101 ? -5.5 7.074 11.578 1 97.06 101 GLY A N 1
ATOM 781 C CA . GLY A 1 101 ? -6.43 6.066 11.094 1 97.06 101 GLY A CA 1
ATOM 782 C C . GLY A 1 101 ? -6.527 6.02 9.578 1 97.06 101 GLY A C 1
ATOM 783 O O . GLY A 1 101 ? -6.371 4.953 8.977 1 97.06 101 GLY A O 1
ATOM 784 N N . ASP A 1 102 ? -6.758 7.191 8.992 1 97.44 102 ASP A N 1
ATOM 785 C CA . ASP A 1 102 ? -6.883 7.262 7.539 1 97.44 102 ASP A CA 1
ATOM 786 C C . ASP A 1 102 ? -5.578 6.855 6.859 1 97.44 102 ASP A C 1
ATOM 788 O O . ASP A 1 102 ? -5.594 6.203 5.812 1 97.44 102 ASP A O 1
ATOM 792 N N . LYS A 1 103 ? -4.516 7.246 7.402 1 97 103 LYS A N 1
ATOM 793 C CA . LYS A 1 103 ? -3.217 6.906 6.828 1 97 103 LYS A CA 1
ATOM 794 C C . LYS A 1 103 ? -2.963 5.402 6.887 1 97 103 LYS A C 1
ATOM 796 O O . LYS A 1 103 ? -2.652 4.781 5.871 1 97 103 LYS A O 1
ATOM 801 N N . ILE A 1 104 ? -3.137 4.75 7.961 1 98 104 ILE A N 1
ATOM 802 C CA . ILE A 1 104 ? -2.881 3.328 8.164 1 98 104 ILE A CA 1
ATOM 803 C C . ILE A 1 104 ? -3.838 2.504 7.305 1 98 104 ILE A C 1
ATOM 805 O O . ILE A 1 104 ? -3.426 1.546 6.648 1 98 104 ILE A O 1
ATOM 809 N N . ILE A 1 105 ? -5.074 2.869 7.27 1 98.69 105 ILE A N 1
ATOM 810 C CA . ILE A 1 105 ? -6.066 2.113 6.512 1 98.69 105 ILE A CA 1
ATOM 811 C C . ILE A 1 105 ? -5.777 2.24 5.02 1 98.69 105 ILE A C 1
ATOM 813 O O . ILE A 1 105 ? -5.949 1.279 4.262 1 98.69 105 ILE A O 1
ATOM 817 N N . SER A 1 106 ? -5.367 3.469 4.617 1 98.44 106 SER A N 1
ATOM 818 C CA . SER A 1 106 ? -5.047 3.625 3.203 1 98.44 106 SER A CA 1
ATOM 819 C C . SER A 1 106 ? -3.896 2.711 2.791 1 98.44 106 SER A C 1
ATOM 821 O O . SER A 1 106 ? -3.92 2.125 1.708 1 98.44 106 SER A O 1
ATOM 823 N N . TYR A 1 107 ? -2.91 2.508 3.629 1 98.56 107 TYR A N 1
ATOM 824 C CA . TYR A 1 107 ? -1.812 1.586 3.363 1 98.56 107 TYR A CA 1
ATOM 825 C C . TYR A 1 107 ? -2.314 0.15 3.273 1 98.56 107 TYR A C 1
ATOM 827 O O . TYR A 1 107 ? -1.882 -0.614 2.408 1 98.56 107 TYR A O 1
ATOM 835 N N . LEU A 1 108 ? -3.174 -0.156 4.18 1 98.44 108 LEU A N 1
ATOM 836 C CA . LEU A 1 108 ? -3.723 -1.507 4.199 1 98.44 108 LEU A CA 1
ATOM 837 C C . LEU A 1 108 ? -4.5 -1.798 2.922 1 98.44 108 LEU A C 1
ATOM 839 O O . LEU A 1 108 ? -4.332 -2.857 2.314 1 98.44 108 LEU A O 1
ATOM 843 N N . LEU A 1 109 ? -5.273 -0.864 2.498 1 98.81 109 LEU A N 1
ATOM 844 C CA . LEU A 1 109 ? -6.133 -1.063 1.337 1 98.81 109 LEU A CA 1
ATOM 845 C C . LEU A 1 109 ? -5.305 -1.239 0.07 1 98.81 109 LEU A C 1
ATOM 847 O O . LEU A 1 109 ? -5.547 -2.158 -0.714 1 98.81 109 LEU A O 1
ATOM 851 N N . ILE A 1 110 ? -4.34 -0.42 -0.13 1 98.75 110 ILE A N 1
ATOM 852 C CA . ILE A 1 110 ? -3.564 -0.527 -1.361 1 98.75 110 ILE A CA 1
ATOM 853 C C . ILE A 1 110 ? -2.715 -1.795 -1.327 1 98.75 110 ILE A C 1
ATOM 855 O O . ILE A 1 110 ? -2.498 -2.434 -2.359 1 98.75 110 ILE A O 1
ATOM 859 N N . SER A 1 111 ? -2.23 -2.162 -0.16 1 98.62 111 SER A N 1
ATOM 860 C CA . SER A 1 111 ? -1.445 -3.391 -0.069 1 98.62 111 SER A CA 1
ATOM 861 C C . SER A 1 111 ? -2.303 -4.617 -0.358 1 98.62 111 SER A C 1
ATOM 863 O O . SER A 1 111 ? -1.855 -5.551 -1.029 1 98.62 111 SER A O 1
ATOM 865 N N . GLY A 1 112 ? -3.52 -4.605 0.167 1 98.62 112 GLY A N 1
ATOM 866 C CA . GLY A 1 112 ? -4.434 -5.691 -0.153 1 98.62 112 GLY A CA 1
ATOM 867 C C . GLY A 1 112 ? -4.742 -5.793 -1.635 1 98.62 112 GLY A C 1
ATOM 868 O O . GLY A 1 112 ? -4.719 -6.883 -2.205 1 98.62 112 GLY A O 1
ATOM 869 N N . SER A 1 113 ? -5.02 -4.672 -2.207 1 98.5 113 SER A N 1
ATOM 870 C CA . SER A 1 113 ? -5.312 -4.629 -3.637 1 98.5 113 SER A CA 1
ATOM 871 C C . SER A 1 113 ? -4.133 -5.141 -4.457 1 98.5 113 SER A C 1
ATOM 873 O O . SER A 1 113 ? -4.305 -5.961 -5.363 1 98.5 113 SER A O 1
ATOM 875 N N . ALA A 1 114 ? -2.945 -4.707 -4.109 1 98.06 114 ALA A N 1
ATOM 876 C CA . ALA A 1 114 ? -1.742 -5.078 -4.852 1 98.06 114 ALA A CA 1
ATOM 877 C C . ALA A 1 114 ? -1.455 -6.57 -4.715 1 98.06 114 ALA A C 1
ATOM 879 O O . ALA A 1 114 ? -1.066 -7.227 -5.684 1 98.06 114 ALA A O 1
ATOM 880 N N . ALA A 1 115 ? -1.648 -7.078 -3.547 1 97.31 115 ALA A N 1
ATOM 881 C CA . ALA A 1 115 ? -1.465 -8.508 -3.33 1 97.31 115 ALA A CA 1
ATOM 882 C C . ALA A 1 115 ? -2.426 -9.328 -4.191 1 97.31 115 ALA A C 1
ATOM 884 O O . ALA A 1 115 ? -2.021 -10.297 -4.84 1 97.31 115 ALA A O 1
ATOM 885 N N . GLY A 1 116 ? -3.67 -8.914 -4.215 1 96.62 116 GLY A N 1
ATOM 886 C CA . GLY A 1 116 ? -4.668 -9.609 -5.012 1 96.62 116 GLY A CA 1
ATOM 887 C C . GLY A 1 116 ? -4.383 -9.562 -6.5 1 96.62 116 GLY A C 1
ATOM 888 O O . GLY A 1 116 ? -4.414 -10.586 -7.18 1 96.62 116 GLY A O 1
ATOM 889 N N . TYR A 1 117 ? -4.059 -8.367 -7.012 1 93.75 117 TYR A N 1
ATOM 890 C CA . TYR A 1 117 ? -3.727 -8.203 -8.422 1 93.75 117 TYR A CA 1
ATOM 891 C C . TYR A 1 117 ? -2.506 -9.031 -8.797 1 93.75 117 TYR A C 1
ATOM 893 O O . TYR A 1 117 ? -2.484 -9.68 -9.844 1 93.75 117 TYR A O 1
ATOM 901 N N . GLY A 1 118 ? -1.558 -8.953 -8.008 1 92.19 118 GLY A N 1
ATOM 902 C CA . GLY A 1 118 ? -0.328 -9.68 -8.297 1 92.19 118 GLY A CA 1
ATOM 903 C C . GLY A 1 118 ? -0.535 -11.172 -8.453 1 92.19 118 GLY A C 1
ATOM 904 O O . GLY A 1 118 ? -0.101 -11.766 -9.445 1 92.19 118 GLY A O 1
ATOM 905 N N . VAL A 1 119 ? -1.246 -11.695 -7.555 1 93.94 119 VAL A N 1
ATOM 906 C CA . VAL A 1 119 ? -1.434 -13.148 -7.57 1 93.94 119 VAL A CA 1
ATOM 907 C C . VAL A 1 119 ? -2.365 -13.531 -8.711 1 93.94 119 VAL A C 1
ATOM 909 O O . VAL A 1 119 ? -2.156 -14.555 -9.375 1 93.94 119 VAL A O 1
ATOM 912 N N . SER A 1 120 ? -3.4 -12.742 -8.938 1 94.06 120 SER A N 1
ATOM 913 C CA . SER A 1 120 ? -4.363 -13.055 -9.984 1 94.06 120 SER A CA 1
ATOM 914 C C . SER A 1 120 ? -3.689 -13.133 -11.352 1 94.06 120 SER A C 1
ATOM 916 O O . SER A 1 120 ? -3.918 -14.078 -12.109 1 94.06 120 SER A O 1
ATOM 918 N N . ASP A 1 121 ? -2.889 -12.219 -11.609 1 90.44 121 ASP A N 1
ATOM 919 C CA . ASP A 1 121 ? -2.246 -12.156 -12.922 1 90.44 121 ASP A CA 1
ATOM 920 C C . ASP A 1 121 ? -1.299 -13.336 -13.125 1 90.44 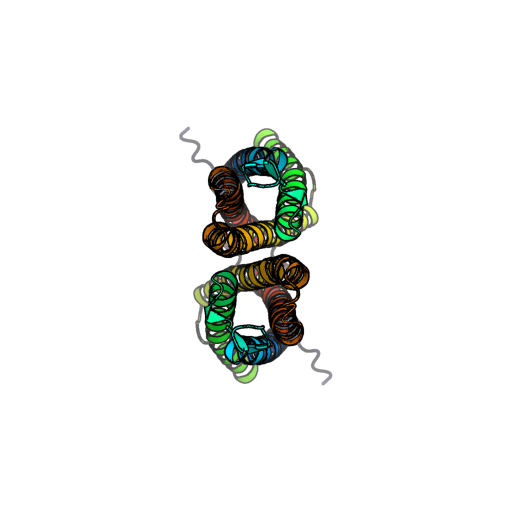121 ASP A C 1
ATOM 922 O O . ASP A 1 121 ? -1.362 -14.016 -14.156 1 90.44 121 ASP A O 1
ATOM 926 N N . ASP A 1 122 ? -0.527 -13.68 -12.227 1 92.69 122 ASP A N 1
ATOM 927 C CA . ASP A 1 122 ? 0.49 -14.711 -12.367 1 92.69 122 ASP A CA 1
ATOM 928 C C . ASP A 1 122 ? -0.126 -16.109 -12.25 1 92.69 122 ASP A C 1
ATOM 930 O O . ASP A 1 122 ? 0.194 -17 -13.039 1 92.69 122 ASP A O 1
ATOM 934 N N . LEU A 1 123 ? -1.05 -16.281 -11.383 1 91.44 123 LEU A N 1
ATOM 935 C CA . LEU A 1 123 ? -1.692 -17.594 -11.25 1 91.44 123 LEU A CA 1
ATOM 936 C C . LEU A 1 123 ? -2.596 -17.875 -12.445 1 91.44 123 LEU A C 1
ATOM 938 O O . LEU A 1 123 ? -2.676 -19.016 -12.914 1 91.44 123 LEU A O 1
ATOM 942 N N . HIS A 1 124 ? -3.277 -16.828 -12.859 1 91.81 124 HIS A N 1
ATOM 943 C CA . HIS A 1 124 ? -4.098 -17 -14.047 1 91.81 124 HIS A CA 1
ATOM 944 C C . HIS A 1 124 ? -3.262 -17.469 -15.234 1 91.81 124 HIS A C 1
ATOM 946 O O . HIS A 1 124 ? -3.674 -18.359 -15.977 1 91.81 124 HIS A O 1
ATOM 952 N N . SER A 1 125 ? -2.102 -16.859 -15.438 1 87.94 125 SER A N 1
ATOM 953 C CA . SER A 1 125 ? -1.184 -17.266 -16.5 1 87.94 125 SER A CA 1
ATOM 954 C C . SER A 1 125 ? -0.729 -18.703 -16.312 1 87.94 125 SER A C 1
ATOM 956 O O . SER A 1 125 ? -0.666 -19.469 -17.281 1 87.94 125 SER A O 1
ATOM 958 N N . PHE A 1 126 ? -0.494 -19.156 -15.156 1 86.12 126 PHE A N 1
ATOM 959 C CA . PHE A 1 126 ? -0.036 -20.516 -14.859 1 86.12 126 PHE A CA 1
ATOM 960 C C . PHE A 1 126 ? -1.147 -21.531 -15.102 1 86.12 126 PHE A C 1
ATOM 962 O O . PHE A 1 126 ? -0.926 -22.547 -15.742 1 86.12 126 PHE A O 1
ATOM 969 N N . PHE A 1 127 ? -2.32 -21.203 -14.609 1 87.88 127 PHE A N 1
ATOM 970 C CA . PHE A 1 127 ? -3.449 -22.125 -14.766 1 87.88 127 PHE A CA 1
ATOM 971 C C . PHE A 1 127 ? -3.871 -22.219 -16.219 1 87.88 127 PHE A C 1
ATOM 973 O O . PHE A 1 127 ? -4.25 -23.297 -16.703 1 87.88 127 PHE A O 1
ATOM 980 N N . LYS A 1 128 ? -3.762 -21.062 -16.859 1 87.81 128 LYS A N 1
ATOM 981 C CA . LYS A 1 128 ? -4.066 -21.062 -18.297 1 87.81 128 LYS A CA 1
ATOM 982 C C . LYS A 1 128 ? -3.115 -21.984 -19.062 1 87.81 128 LYS A C 1
ATOM 984 O O . LYS A 1 128 ? -3.535 -22.703 -19.969 1 87.81 128 LYS A O 1
ATOM 989 N N . ALA A 1 129 ? -1.859 -22.016 -18.703 1 85.06 129 ALA A N 1
ATOM 990 C CA . ALA A 1 129 ? -0.848 -22.859 -19.328 1 85.06 129 ALA A CA 1
ATOM 991 C C . ALA A 1 129 ? -1.135 -24.328 -19.062 1 85.06 129 ALA A C 1
ATOM 993 O O . ALA A 1 129 ? -0.743 -25.203 -19.859 1 85.06 129 ALA A O 1
ATOM 994 N N . GLN A 1 130 ? -1.905 -24.609 -18.016 1 84 130 GLN A N 1
ATOM 995 C CA . GLN A 1 130 ? -2.254 -25.984 -17.656 1 84 130 GLN A CA 1
ATOM 996 C C . GLN A 1 130 ? -3.646 -26.344 -18.172 1 84 130 GLN A C 1
ATOM 998 O O . GLN A 1 130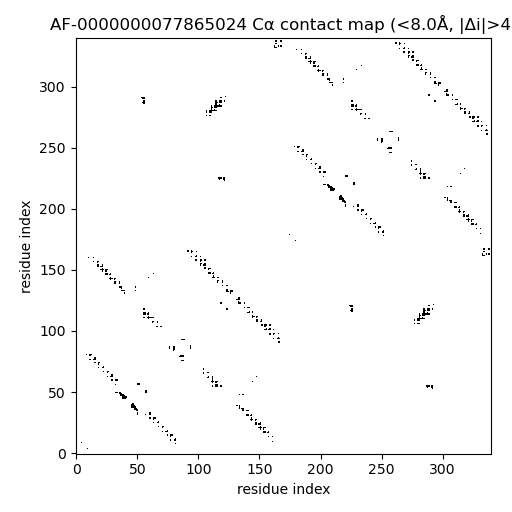 ? -4.219 -27.359 -17.766 1 84 130 GLN A O 1
ATOM 1003 N N . GLU A 1 131 ? -4.227 -25.438 -18.984 1 86.31 131 GLU A N 1
ATOM 1004 C CA . GLU A 1 131 ? -5.523 -25.656 -19.625 1 86.31 131 GLU A CA 1
ATOM 1005 C C . GLU A 1 131 ? -6.652 -25.625 -18.594 1 86.31 131 GLU A C 1
ATOM 1007 O O . GLU A 1 131 ? -7.688 -26.266 -18.781 1 86.31 131 GLU A O 1
ATOM 1012 N N . LEU A 1 132 ? -6.402 -25.016 -17.469 1 89.69 132 LEU A N 1
ATOM 1013 C CA . LEU A 1 132 ? -7.395 -24.719 -16.438 1 89.69 132 LEU A CA 1
ATOM 1014 C C . LEU A 1 132 ? -7.457 -23.219 -16.156 1 89.69 132 LEU A C 1
ATOM 1016 O O . LEU A 1 132 ? -7.094 -22.781 -15.055 1 89.69 132 LEU A O 1
ATOM 1020 N N . PRO A 1 133 ? -8.008 -22.516 -16.953 1 88.62 133 PRO A N 1
ATOM 1021 C CA . PRO A 1 133 ? -7.828 -21.078 -16.875 1 88.62 133 PRO A CA 1
ATOM 1022 C C . PRO A 1 133 ? -8.609 -20.438 -15.711 1 88.62 133 PRO A C 1
ATOM 1024 O O . PRO A 1 133 ? -8.203 -19.406 -15.188 1 88.62 133 PRO A O 1
ATOM 1027 N N . PHE A 1 134 ? -9.672 -20.984 -15.227 1 93.56 134 PHE A N 1
ATOM 1028 C CA . PHE A 1 134 ? -10.484 -20.375 -14.18 1 93.56 134 PHE A CA 1
ATOM 1029 C C . PHE A 1 134 ? -10.758 -18.922 -14.484 1 93.56 134 PHE A C 1
ATOM 1031 O O . PHE A 1 134 ? -10.57 -18.047 -13.625 1 93.56 134 PHE A O 1
ATOM 1038 N N . ASN A 1 135 ? -11.258 -18.609 -15.664 1 92.69 135 ASN A N 1
ATOM 1039 C CA . ASN A 1 135 ? -11.406 -17.234 -16.141 1 92.69 135 ASN A CA 1
ATOM 1040 C C . ASN A 1 135 ? -12.367 -16.438 -15.273 1 92.69 135 ASN A C 1
ATOM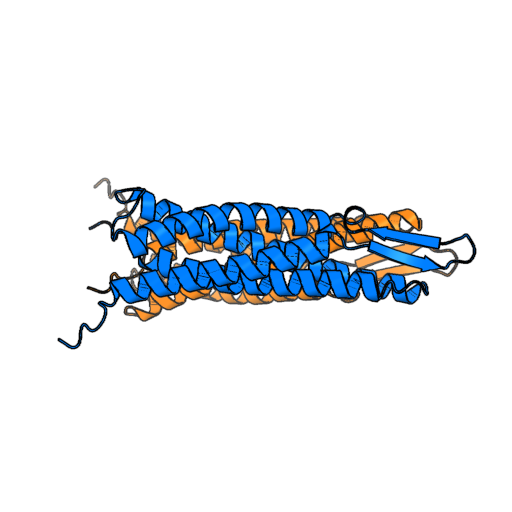 1042 O O . ASN A 1 135 ? -12.062 -15.305 -14.883 1 92.69 135 ASN A O 1
ATOM 1046 N N . SER A 1 136 ? -13.516 -17.062 -15.016 1 93.06 136 SER A N 1
ATOM 1047 C CA . SER A 1 136 ? -14.523 -16.359 -14.227 1 93.06 136 SER A CA 1
ATOM 1048 C C . SER A 1 136 ? -14.016 -16.078 -12.812 1 93.06 136 SER A C 1
ATOM 1050 O O . SER A 1 136 ? -14.242 -15 -12.273 1 93.06 136 SER A O 1
ATOM 1052 N N . PHE A 1 137 ? -13.32 -17 -12.227 1 95.62 137 PHE A N 1
ATOM 1053 C CA . PHE A 1 137 ? -12.773 -16.859 -10.883 1 95.62 137 PHE A CA 1
ATOM 1054 C C . PHE A 1 137 ? -11.797 -15.703 -10.812 1 95.62 137 PHE A C 1
ATOM 1056 O O . PHE A 1 137 ? -11.914 -14.828 -9.945 1 95.62 137 PHE A O 1
ATOM 1063 N N . PHE A 1 138 ? -10.852 -15.641 -11.688 1 95.88 138 PHE A N 1
ATOM 1064 C CA . PHE A 1 138 ? -9.82 -14.609 -11.656 1 95.88 138 PHE A CA 1
ATOM 1065 C C . PHE A 1 138 ? -10.398 -13.258 -12.078 1 95.88 138 PHE A C 1
ATOM 1067 O O . PHE A 1 138 ? -9.961 -12.211 -11.586 1 95.88 138 PHE A O 1
ATOM 1074 N N . ALA A 1 139 ? -11.359 -13.273 -12.945 1 95 139 ALA A N 1
ATOM 1075 C CA . ALA A 1 139 ? -12.008 -12.023 -13.336 1 95 139 ALA A CA 1
ATOM 1076 C C . ALA A 1 139 ? -12.703 -11.367 -12.141 1 95 139 ALA A C 1
ATOM 1078 O O . ALA A 1 139 ? -12.594 -10.156 -11.938 1 95 139 ALA A O 1
ATOM 1079 N N . LYS A 1 140 ? -13.391 -12.172 -11.375 1 96.62 140 LYS A N 1
ATOM 1080 C CA . LYS A 1 140 ? -14.086 -11.672 -10.195 1 96.62 140 LYS A CA 1
ATOM 1081 C C . LYS A 1 140 ? -13.094 -11.227 -9.125 1 96.62 140 LYS A C 1
ATOM 1083 O O . LYS A 1 140 ? -13.32 -10.227 -8.438 1 96.62 140 LYS A O 1
ATOM 1088 N N . ALA A 1 141 ? -12.055 -11.977 -8.961 1 96.94 141 ALA A N 1
ATOM 1089 C CA . ALA A 1 141 ? -11 -11.578 -8.031 1 96.94 141 ALA A CA 1
ATOM 1090 C C . ALA A 1 141 ? -10.383 -10.25 -8.453 1 96.94 141 ALA A C 1
ATOM 1092 O O . ALA A 1 141 ? -10.164 -9.367 -7.613 1 96.94 141 ALA A O 1
ATOM 1093 N N . ASN A 1 142 ? -10.141 -10.062 -9.711 1 96.75 142 ASN A N 1
ATOM 1094 C CA . ASN A 1 142 ? -9.57 -8.82 -10.227 1 96.75 142 ASN A CA 1
ATOM 1095 C C . ASN A 1 142 ? -10.547 -7.648 -10.07 1 96.75 142 ASN A C 1
ATOM 1097 O O . ASN A 1 142 ? -10.125 -6.527 -9.789 1 96.75 142 ASN A O 1
ATOM 1101 N N . ALA A 1 143 ? -11.734 -7.969 -10.383 1 97.5 143 ALA A N 1
ATOM 1102 C CA . ALA A 1 143 ? -12.742 -6.934 -10.164 1 97.5 143 ALA A CA 1
ATOM 1103 C C . ALA A 1 143 ? -12.758 -6.477 -8.711 1 97.5 143 ALA A C 1
ATOM 1105 O O . ALA A 1 143 ? -12.805 -5.277 -8.43 1 97.5 143 ALA A O 1
ATOM 1106 N N . SER A 1 144 ? -12.734 -7.395 -7.785 1 98.44 144 SER A N 1
ATOM 1107 C CA . SER A 1 144 ? -12.688 -7.066 -6.363 1 98.44 144 SER A CA 1
ATOM 1108 C C . SER A 1 144 ? -11.453 -6.242 -6.027 1 98.44 144 SER A C 1
ATOM 1110 O O . SER A 1 144 ? -11.547 -5.227 -5.332 1 98.44 144 SER A O 1
ATOM 1112 N N . ALA A 1 145 ? -10.312 -6.652 -6.469 1 98.19 145 ALA A N 1
ATOM 1113 C CA . ALA A 1 145 ? -9.07 -5.922 -6.23 1 98.19 145 ALA A CA 1
ATOM 1114 C C . ALA A 1 145 ? -9.156 -4.504 -6.793 1 98.19 145 ALA A C 1
ATOM 1116 O O . ALA A 1 145 ? -8.617 -3.564 -6.203 1 98.19 145 ALA A O 1
ATOM 1117 N N . THR A 1 146 ? -9.773 -4.324 -7.957 1 98.25 146 THR A N 1
ATOM 1118 C CA . THR A 1 146 ? -9.945 -3.014 -8.57 1 98.25 146 THR A CA 1
ATOM 1119 C C . THR A 1 146 ? -10.836 -2.127 -7.707 1 98.25 146 THR A C 1
ATOM 1121 O O . THR A 1 146 ? -10.531 -0.951 -7.496 1 98.25 146 THR A O 1
ATOM 1124 N N . LEU A 1 147 ? -11.875 -2.703 -7.254 1 98.69 147 LEU A N 1
ATOM 1125 C CA . LEU A 1 147 ? -12.773 -1.948 -6.387 1 98.69 147 LEU A CA 1
ATOM 1126 C C . LEU A 1 147 ? -12.078 -1.554 -5.09 1 98.69 147 LEU A C 1
ATOM 1128 O O . LEU A 1 147 ? -12.289 -0.45 -4.582 1 98.69 147 LEU A O 1
ATOM 1132 N N . LEU A 1 148 ? -11.273 -2.461 -4.574 1 98.81 148 LEU A N 1
ATOM 1133 C CA . LEU A 1 148 ? -10.453 -2.164 -3.406 1 98.81 148 LEU A CA 1
ATOM 1134 C C . LEU A 1 148 ? -9.492 -1.019 -3.695 1 98.81 148 LEU A C 1
ATOM 1136 O O . LEU A 1 148 ? -9.266 -0.162 -2.836 1 98.81 148 LEU A O 1
ATOM 1140 N N . LEU A 1 149 ? -8.961 -0.974 -4.859 1 98.62 149 LEU A N 1
ATOM 1141 C CA . LEU A 1 149 ? -8.078 0.111 -5.277 1 98.62 149 LEU A CA 1
ATOM 1142 C C . LEU A 1 149 ? -8.828 1.44 -5.297 1 98.62 149 LEU A C 1
ATOM 1144 O O . LEU A 1 149 ? -8.297 2.463 -4.859 1 98.62 149 LEU A O 1
ATOM 1148 N N . PHE A 1 150 ? -9.961 1.43 -5.816 1 98.44 150 PHE A N 1
ATOM 1149 C CA . PHE A 1 150 ? -10.766 2.643 -5.824 1 98.44 150 PHE A CA 1
ATOM 1150 C C . PHE A 1 150 ? -11.062 3.105 -4.398 1 98.44 150 PHE A C 1
ATOM 1152 O O . PHE A 1 150 ? -10.984 4.301 -4.102 1 98.44 150 PHE A O 1
ATOM 1159 N N . ALA A 1 151 ? -11.453 2.184 -3.561 1 98.81 151 ALA A N 1
ATOM 1160 C CA . ALA A 1 151 ? -11.664 2.52 -2.154 1 98.81 151 ALA A CA 1
ATOM 1161 C C . ALA A 1 151 ? -10.414 3.156 -1.554 1 98.81 151 ALA A C 1
ATOM 1163 O O . ALA A 1 151 ? -10.508 4.117 -0.786 1 98.81 151 ALA A O 1
ATOM 1164 N N . PHE A 1 152 ? -9.273 2.629 -1.891 1 98.75 152 PHE A N 1
ATOM 1165 C CA . PHE A 1 152 ? -8.008 3.205 -1.466 1 98.75 152 PHE A CA 1
ATOM 1166 C C . PHE A 1 152 ? -7.883 4.648 -1.938 1 98.75 152 PHE A C 1
ATOM 1168 O O . PHE A 1 152 ? -7.496 5.531 -1.167 1 98.75 152 PHE A O 1
ATOM 1175 N N . LEU A 1 153 ? -8.18 4.879 -3.188 1 98.56 153 LEU A N 1
ATOM 1176 C CA . LEU A 1 153 ? -8.039 6.23 -3.723 1 98.56 153 LEU A CA 1
ATOM 1177 C C . LEU A 1 153 ? -8.875 7.223 -2.922 1 98.56 153 LEU A C 1
ATOM 1179 O O . LEU A 1 153 ? -8.406 8.312 -2.588 1 98.56 153 LEU A O 1
ATOM 1183 N N . PHE A 1 154 ? -10.039 6.852 -2.611 1 98.44 154 PHE A N 1
ATOM 1184 C CA . PHE A 1 154 ? -10.906 7.727 -1.839 1 98.44 154 PHE A CA 1
ATOM 1185 C C . PHE A 1 154 ? -10.375 7.91 -0.422 1 98.44 154 PHE A C 1
ATOM 1187 O O . PHE A 1 154 ? -10.398 9.016 0.118 1 98.44 154 PHE A O 1
ATOM 1194 N N . THR A 1 155 ? -9.898 6.848 0.175 1 98.38 155 THR A N 1
ATOM 1195 C CA . THR A 1 155 ? -9.344 6.922 1.523 1 98.38 155 THR A CA 1
ATOM 1196 C C . THR A 1 155 ? -8.055 7.738 1.533 1 98.38 155 THR A C 1
ATOM 1198 O O . THR A 1 155 ? -7.781 8.461 2.49 1 98.38 155 THR A O 1
ATOM 1201 N N . ALA A 1 156 ? -7.309 7.555 0.477 1 98.19 156 ALA A N 1
ATOM 1202 C CA . ALA A 1 156 ? -6.07 8.32 0.37 1 98.19 156 ALA A CA 1
ATOM 1203 C C . ALA A 1 156 ? -6.359 9.812 0.252 1 98.19 156 ALA A C 1
ATOM 1205 O O . ALA A 1 156 ? -5.656 10.641 0.844 1 98.19 156 ALA A O 1
ATOM 1206 N N . ILE A 1 157 ? -7.336 10.156 -0.462 1 97.56 157 ILE A N 1
ATOM 1207 C CA . ILE A 1 157 ? -7.734 11.555 -0.575 1 97.56 157 ILE A CA 1
ATOM 1208 C C . ILE A 1 157 ? -8.25 12.055 0.772 1 97.56 157 ILE A C 1
ATOM 1210 O O . ILE A 1 157 ? -7.898 13.148 1.211 1 97.56 157 ILE A O 1
ATOM 1214 N N . ALA A 1 158 ? -9.086 11.25 1.381 1 96.44 158 ALA A N 1
ATOM 1215 C CA . ALA A 1 158 ? -9.547 11.602 2.721 1 96.44 158 ALA A CA 1
ATOM 1216 C C . ALA A 1 158 ? -8.367 11.82 3.668 1 96.44 158 ALA A C 1
ATOM 1218 O O . ALA A 1 158 ? -8.398 12.719 4.508 1 96.44 158 ALA A O 1
ATOM 1219 N N . SER A 1 159 ? -7.363 11.016 3.521 1 96.56 159 SER A N 1
ATOM 1220 C CA . SER A 1 159 ? -6.176 11.109 4.363 1 96.56 159 SER A CA 1
ATOM 1221 C C . SER A 1 159 ? -5.453 12.438 4.152 1 96.56 159 SER A C 1
ATOM 1223 O O . SER A 1 159 ? -4.855 12.984 5.082 1 96.56 159 SER A O 1
ATOM 1225 N N . VAL A 1 160 ? -5.543 12.984 2.982 1 94.94 160 VAL A N 1
ATOM 1226 C CA . VAL A 1 160 ? -4.965 14.297 2.711 1 94.94 160 VAL A CA 1
ATOM 1227 C C . VAL A 1 160 ? -5.742 15.367 3.469 1 94.94 160 VAL A C 1
ATOM 1229 O O . VAL A 1 160 ? -5.148 16.234 4.125 1 94.94 160 VAL A O 1
ATOM 1232 N N . PHE A 1 161 ? -7.012 15.297 3.5 1 93 161 PHE A N 1
ATOM 1233 C CA . PHE A 1 161 ? -7.848 16.266 4.207 1 93 161 PHE A CA 1
ATOM 1234 C C . PHE A 1 161 ? -7.598 16.203 5.711 1 93 161 PHE A C 1
ATOM 1236 O O . PHE A 1 161 ? -7.5 17.234 6.371 1 93 161 PHE A O 1
ATOM 1243 N N . THR A 1 162 ? -7.469 15 6.199 1 93.19 162 THR A N 1
ATOM 1244 C CA . THR A 1 162 ? -7.266 14.867 7.637 1 93.19 162 THR A CA 1
ATOM 1245 C C . THR A 1 162 ? -5.863 15.328 8.031 1 93.19 162 THR A C 1
ATOM 1247 O O . THR A 1 162 ? -5.66 15.836 9.133 1 93.19 162 THR A O 1
ATOM 1250 N N . SER A 1 163 ? -4.934 15.156 7.137 1 92.56 163 SER A N 1
ATOM 1251 C CA . SER A 1 163 ? -3.582 15.641 7.387 1 92.56 163 SER A CA 1
ATOM 1252 C C . SER A 1 163 ? -3.551 17.172 7.465 1 92.56 163 SER A C 1
ATOM 1254 O O . SER A 1 163 ? -2.865 17.734 8.312 1 92.56 163 SER A O 1
ATOM 1256 N N . LEU A 1 164 ? -4.309 17.766 6.629 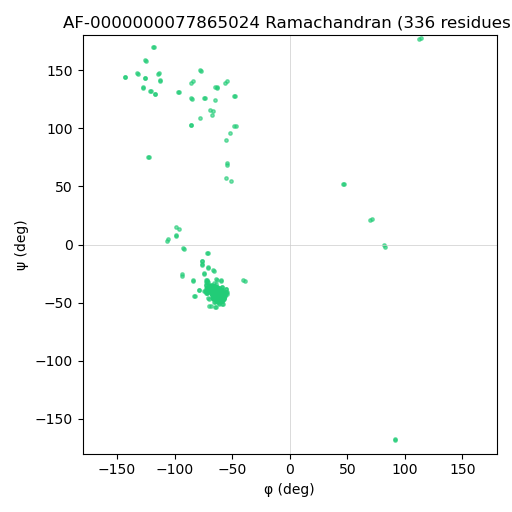1 90.06 164 LEU A N 1
ATOM 1257 C CA . LEU A 1 164 ? -4.328 19.234 6.57 1 90.06 164 LEU A CA 1
ATOM 1258 C C . LEU A 1 164 ? -5.117 19.812 7.742 1 90.06 164 LEU A C 1
ATOM 1260 O O . LEU A 1 164 ? -4.977 20.984 8.07 1 90.06 164 LEU A O 1
ATOM 1264 N N . ALA A 1 165 ? -5.867 19 8.422 1 87.31 165 ALA A N 1
ATOM 1265 C CA . ALA A 1 165 ? -6.719 19.453 9.516 1 87.31 165 ALA A CA 1
ATOM 1266 C C . ALA A 1 165 ? -5.984 19.344 10.852 1 87.31 165 ALA A C 1
ATOM 1268 O O . ALA A 1 165 ? -6.488 19.812 11.883 1 87.31 165 ALA A O 1
ATOM 1269 N N . LEU A 1 166 ? -4.816 18.859 10.906 1 87.44 166 LEU A N 1
ATOM 1270 C CA . LEU A 1 166 ? -4.062 18.703 12.141 1 87.44 166 LEU A CA 1
ATOM 1271 C C . LEU A 1 166 ? -3.771 20.047 12.789 1 87.44 166 LEU A C 1
ATOM 1273 O O . LEU A 1 166 ? -3.467 21.016 12.086 1 87.44 166 LEU A O 1
ATOM 1277 N N . PRO A 1 167 ? -4.031 19.969 14.211 1 77.94 167 PRO A N 1
ATOM 1278 C CA . PRO A 1 167 ? -3.701 21.203 14.906 1 77.94 167 PRO A CA 1
ATOM 1279 C C . PRO A 1 167 ? -2.207 21.531 14.867 1 77.94 167 PRO A C 1
ATOM 1281 O O . PRO A 1 167 ? -1.377 20.625 14.914 1 77.94 167 PRO A O 1
ATOM 1284 N N . LYS A 1 168 ? -1.861 22.656 14.406 1 65.31 168 LYS A N 1
ATOM 1285 C CA . LYS A 1 168 ? -0.468 23.078 14.367 1 65.31 168 LYS A CA 1
ATOM 1286 C C . LYS A 1 168 ? 0.012 23.531 15.742 1 65.31 168 LYS A C 1
ATOM 1288 O O . LYS A 1 168 ? -0.74 24.141 16.5 1 65.31 168 LYS A O 1
ATOM 1293 N N . LYS A 1 169 ? 0.868 22.781 16.422 1 55.72 169 LYS A N 1
ATOM 1294 C CA . LYS A 1 169 ? 1.396 23.281 17.688 1 55.72 169 LYS A CA 1
ATOM 1295 C C . LYS A 1 169 ? 1.973 24.688 17.516 1 55.72 169 LYS A C 1
ATOM 1297 O O . LYS A 1 169 ? 2.797 24.922 16.625 1 55.72 169 LYS A O 1
ATOM 1302 N N . THR A 1 170 ? 1.231 25.703 17.812 1 43.34 170 THR A N 1
ATOM 1303 C CA . THR A 1 170 ? 1.805 27 18.125 1 43.34 170 THR A CA 1
ATOM 1304 C C . THR A 1 170 ? 2.9 26.875 19.188 1 43.34 170 THR A C 1
ATOM 1306 O O . THR A 1 170 ? 2.83 26 20.047 1 43.34 170 THR A O 1
ATOM 1309 N N . MET B 1 1 ? 27.828 25.719 27.328 1 38.69 1 MET B N 1
ATOM 1310 C CA . MET B 1 1 ? 26.781 26.078 26.359 1 38.69 1 MET B CA 1
ATOM 1311 C C . MET B 1 1 ? 26.062 24.844 25.859 1 38.69 1 MET B C 1
ATOM 1313 O O . MET B 1 1 ? 26.578 24.109 25.016 1 38.69 1 MET B O 1
ATOM 1317 N N . ASP B 1 2 ? 25.391 24.062 26.609 1 44.97 2 ASP B N 1
ATOM 1318 C CA . ASP B 1 2 ? 24.625 22.828 26.516 1 44.97 2 ASP B CA 1
ATOM 1319 C C . ASP B 1 2 ? 23.594 22.906 25.391 1 44.97 2 ASP B C 1
ATOM 1321 O O . ASP B 1 2 ? 22.547 23.531 25.562 1 44.97 2 ASP B O 1
ATOM 1325 N N . SER B 1 3 ? 23.875 23.219 24.047 1 46.97 3 SER B N 1
ATOM 1326 C CA . SER B 1 3 ? 23.016 23.531 22.906 1 46.97 3 SER B CA 1
ATOM 1327 C C . SER B 1 3 ? 21.969 22.438 22.672 1 46.97 3 SER B C 1
ATOM 1329 O O . SER B 1 3 ? 22.297 21.359 22.188 1 46.97 3 SER B O 1
ATOM 1331 N N . THR B 1 4 ? 21.047 22.281 23.516 1 56.31 4 THR B N 1
ATOM 1332 C CA . THR B 1 4 ? 19.906 21.406 23.266 1 56.31 4 THR B CA 1
ATOM 1333 C C . THR B 1 4 ? 19.328 21.656 21.875 1 56.31 4 THR B C 1
ATOM 1335 O O . THR B 1 4 ? 18.938 22.781 21.562 1 56.31 4 THR B O 1
ATOM 1338 N N . PRO B 1 5 ? 19.688 20.719 20.984 1 61.62 5 PRO B N 1
ATOM 1339 C CA . PRO B 1 5 ? 19.156 20.938 19.641 1 61.62 5 PRO B CA 1
ATOM 1340 C C . PRO B 1 5 ? 17.672 21.25 19.625 1 61.62 5 PRO B C 1
ATOM 1342 O O . PRO B 1 5 ? 16.922 20.734 20.469 1 61.62 5 PRO B O 1
ATOM 1345 N N . SER B 1 6 ? 17.266 22.312 19 1 71.62 6 SER B N 1
ATOM 1346 C CA . SER B 1 6 ? 15.867 22.703 18.844 1 71.62 6 SER B CA 1
ATOM 1347 C C . SER B 1 6 ? 15.039 21.578 18.219 1 71.62 6 SER B C 1
ATOM 1349 O O . SER B 1 6 ? 15.586 20.703 17.547 1 71.62 6 SER B O 1
ATOM 1351 N N . THR B 1 7 ? 13.883 21.344 18.625 1 71.25 7 THR B N 1
ATOM 1352 C CA . THR B 1 7 ? 12.938 20.359 18.094 1 71.25 7 THR B CA 1
ATOM 1353 C C . THR B 1 7 ? 12.984 20.328 16.578 1 71.25 7 THR B C 1
ATOM 1355 O O . THR B 1 7 ? 12.875 19.25 15.977 1 71.25 7 THR B O 1
ATOM 1358 N N . SER B 1 8 ? 13.273 21.438 16.031 1 74.75 8 SER B N 1
ATOM 1359 C CA . SER B 1 8 ? 13.32 21.531 14.57 1 74.75 8 SER B CA 1
ATOM 1360 C C . SER B 1 8 ? 14.555 20.828 14.023 1 74.75 8 SER B C 1
ATOM 1362 O O . SER B 1 8 ? 14.484 20.156 12.984 1 74.75 8 SER B O 1
ATOM 1364 N N . THR B 1 9 ? 15.672 21.047 14.719 1 73.75 9 THR B N 1
ATOM 1365 C CA . THR B 1 9 ? 16.891 20.391 14.273 1 73.75 9 THR B CA 1
ATOM 1366 C C . THR B 1 9 ? 16.797 18.875 14.43 1 73.75 9 THR B C 1
ATOM 1368 O O . THR B 1 9 ? 17.234 18.125 13.562 1 73.75 9 THR B O 1
ATOM 1371 N N . ILE B 1 10 ? 16.188 18.469 15.445 1 74.19 10 ILE B N 1
ATOM 1372 C CA . ILE B 1 10 ? 16.016 17.047 15.711 1 74.19 10 ILE B CA 1
ATOM 1373 C C . ILE B 1 10 ? 15.117 16.438 14.633 1 74.19 10 ILE B C 1
ATOM 1375 O O . ILE B 1 10 ? 15.414 15.352 14.117 1 74.19 10 ILE B O 1
ATOM 1379 N N . SER B 1 11 ? 14.141 17.141 14.281 1 85.38 11 SER B N 1
ATOM 1380 C CA . SER B 1 11 ? 13.227 16.641 13.266 1 85.38 11 SER B CA 1
ATOM 1381 C C . SER B 1 11 ? 13.938 16.469 11.922 1 85.38 11 SER B C 1
ATOM 1383 O O . SER B 1 11 ? 13.758 15.445 11.25 1 85.38 11 SER B O 1
ATOM 1385 N N . LYS B 1 12 ? 14.875 17.344 11.664 1 88.06 12 LYS B N 1
ATOM 1386 C CA . LYS B 1 12 ? 15.578 17.281 10.391 1 88.06 12 LYS B CA 1
ATOM 1387 C C . LYS B 1 12 ? 16.562 16.109 10.352 1 88.06 12 LYS B C 1
ATOM 1389 O O . LYS B 1 12 ? 16.688 15.43 9.336 1 88.06 12 LYS B O 1
ATOM 1394 N N . SER B 1 13 ? 17.172 15.953 11.438 1 91.06 13 SER B N 1
ATOM 1395 C CA . SER B 1 13 ? 18.125 14.859 11.531 1 91.06 13 SER B CA 1
ATOM 1396 C C . SER B 1 13 ? 17.422 13.508 11.508 1 91.06 13 SER B C 1
ATOM 1398 O O . SER B 1 13 ? 17.953 12.539 10.961 1 91.06 13 SER B O 1
ATOM 1400 N N . VAL B 1 14 ? 16.312 13.438 12.133 1 93.5 14 VAL B N 1
ATOM 1401 C CA . VAL B 1 14 ? 15.539 12.195 12.156 1 93.5 14 VAL B CA 1
ATOM 1402 C C . VAL B 1 14 ? 15.07 11.844 10.75 1 93.5 14 VAL B C 1
ATOM 1404 O O . VAL B 1 14 ? 15.203 10.703 10.312 1 93.5 14 VAL B O 1
ATOM 1407 N N . VAL B 1 15 ? 14.609 12.797 10.094 1 95.44 15 VAL B N 1
ATOM 1408 C CA . VAL B 1 15 ? 14.141 12.578 8.734 1 95.44 15 VAL B CA 1
ATOM 1409 C C . VAL B 1 15 ? 15.305 12.125 7.848 1 95.44 15 VAL B C 1
ATOM 1411 O O . VAL B 1 15 ? 15.156 11.211 7.035 1 95.44 15 VAL B O 1
ATOM 1414 N N . LEU B 1 16 ? 16.422 12.742 8.055 1 95.69 16 LEU B N 1
ATOM 1415 C CA . LEU B 1 16 ? 17.609 12.328 7.297 1 95.69 16 LEU B CA 1
ATOM 1416 C C . LEU B 1 16 ? 17.969 10.883 7.605 1 95.69 16 LEU B C 1
ATOM 1418 O O . LEU B 1 16 ? 18.281 10.109 6.699 1 95.69 16 LEU B O 1
ATOM 1422 N N . ALA B 1 17 ? 17.953 10.555 8.828 1 96.31 17 ALA B N 1
ATOM 1423 C CA . ALA B 1 17 ? 18.266 9.18 9.227 1 96.31 17 ALA B CA 1
ATOM 1424 C C . ALA B 1 17 ? 17.297 8.195 8.578 1 96.31 17 ALA B C 1
ATOM 1426 O O . ALA B 1 17 ? 17.688 7.117 8.133 1 96.31 17 ALA B O 1
ATOM 1427 N N . LEU B 1 18 ? 16.047 8.547 8.523 1 98 18 LEU B N 1
ATOM 1428 C CA . LEU B 1 18 ? 15.031 7.711 7.891 1 98 18 LEU B CA 1
ATOM 1429 C C . LEU B 1 18 ? 15.312 7.547 6.402 1 98 18 LEU B C 1
ATOM 1431 O O . LEU B 1 18 ? 15.156 6.453 5.852 1 98 18 LEU B O 1
ATOM 1435 N N . ARG B 1 19 ? 15.789 8.547 5.785 1 97.88 19 ARG B N 1
ATOM 1436 C CA . ARG B 1 19 ? 16.078 8.508 4.359 1 97.88 19 ARG B CA 1
ATOM 1437 C C . ARG B 1 19 ? 17.312 7.645 4.078 1 97.88 19 ARG B C 1
ATOM 1439 O O . ARG B 1 19 ? 17.344 6.918 3.08 1 97.88 19 ARG B O 1
ATOM 1446 N N . VAL B 1 20 ? 18.25 7.711 4.918 1 97.56 20 VAL B N 1
ATOM 1447 C CA . VAL B 1 20 ? 19.453 6.898 4.762 1 97.56 20 VAL B CA 1
ATOM 1448 C C . VAL B 1 20 ? 19.094 5.418 4.902 1 97.56 20 VAL B C 1
ATOM 1450 O O . VAL B 1 20 ? 19.531 4.59 4.105 1 97.56 20 VAL B O 1
ATOM 1453 N N . LEU B 1 21 ? 18.328 5.148 5.879 1 98.25 21 LEU B N 1
ATOM 1454 C CA . LEU B 1 21 ? 17.875 3.771 6.078 1 98.25 21 LEU B CA 1
ATOM 1455 C C . LEU B 1 21 ? 17.062 3.287 4.879 1 98.25 21 LEU B C 1
ATOM 1457 O O . LEU B 1 21 ? 17.297 2.186 4.375 1 98.25 21 LEU B O 1
ATOM 1461 N N . THR B 1 22 ? 16.125 4.121 4.469 1 98.69 22 THR B N 1
ATOM 1462 C CA . THR B 1 22 ? 15.344 3.773 3.291 1 98.69 22 THR B CA 1
ATOM 1463 C C . THR B 1 22 ? 16.25 3.473 2.102 1 98.69 22 THR B C 1
ATOM 1465 O O . THR B 1 22 ? 16.031 2.5 1.376 1 98.69 22 THR B O 1
ATOM 1468 N N . PHE B 1 23 ? 17.281 4.266 1.914 1 98.38 23 PHE B N 1
ATOM 1469 C CA . PHE B 1 23 ? 18.219 4.102 0.806 1 98.38 23 PHE B CA 1
ATOM 1470 C C . PHE B 1 23 ? 18.891 2.736 0.858 1 98.38 23 PHE B C 1
ATOM 1472 O O . PHE B 1 23 ? 18.922 2.016 -0.141 1 98.38 23 PHE B O 1
ATOM 1479 N N . VAL B 1 24 ? 19.328 2.383 1.966 1 98.56 24 VAL B N 1
ATOM 1480 C CA . VAL B 1 24 ? 20.062 1.13 2.133 1 98.56 24 VAL B CA 1
ATOM 1481 C C . VAL B 1 24 ? 19.125 -0.05 1.886 1 98.56 24 VAL B C 1
ATOM 1483 O O . VAL B 1 24 ? 19.469 -0.98 1.151 1 98.56 24 VAL B O 1
ATOM 1486 N N . PHE B 1 25 ? 17.953 -0.009 2.457 1 98.75 25 PHE B N 1
ATOM 1487 C CA . PHE B 1 25 ? 17.016 -1.114 2.322 1 98.75 25 PHE B CA 1
ATOM 1488 C C . PHE B 1 25 ? 16.531 -1.253 0.88 1 98.75 25 PHE B C 1
ATOM 1490 O O . PHE B 1 25 ? 16.422 -2.367 0.366 1 98.75 25 PHE B O 1
ATOM 1497 N N . LEU B 1 26 ? 16.312 -0.12 0.229 1 98.81 26 LEU B N 1
ATOM 1498 C CA . LEU B 1 26 ? 15.875 -0.18 -1.162 1 98.81 26 LEU B CA 1
ATOM 1499 C C . LEU B 1 26 ? 17 -0.694 -2.059 1 98.81 26 LEU B C 1
ATOM 1501 O O . LEU B 1 26 ? 16.75 -1.423 -3.021 1 98.81 26 LEU B O 1
ATOM 1505 N N . LEU B 1 27 ? 18.234 -0.328 -1.741 1 98.56 27 LEU B N 1
ATOM 1506 C CA . LEU B 1 27 ? 19.375 -0.779 -2.541 1 98.56 27 LEU B CA 1
ATOM 1507 C C . LEU B 1 27 ? 19.516 -2.295 -2.467 1 98.56 27 LEU B C 1
ATOM 1509 O O . LEU B 1 27 ? 19.641 -2.963 -3.496 1 98.56 27 LEU B O 1
ATOM 1513 N N . ILE B 1 28 ? 19.469 -2.793 -1.301 1 98.69 28 ILE B N 1
ATOM 1514 C CA . ILE B 1 28 ? 19.625 -4.234 -1.128 1 98.69 28 ILE B CA 1
ATOM 1515 C C . ILE B 1 28 ? 18.438 -4.957 -1.752 1 98.69 28 ILE B C 1
ATOM 1517 O O . ILE B 1 28 ? 18.609 -5.984 -2.414 1 98.69 28 ILE B O 1
ATOM 1521 N N . ALA B 1 29 ? 17.219 -4.43 -1.529 1 98.81 29 ALA B N 1
ATOM 1522 C CA . ALA B 1 29 ? 16.031 -5.02 -2.141 1 98.81 29 ALA B CA 1
ATOM 1523 C C . ALA B 1 29 ? 16.156 -5.066 -3.66 1 98.81 29 ALA B C 1
ATOM 1525 O O . ALA B 1 29 ? 15.797 -6.066 -4.289 1 98.81 29 ALA B O 1
ATOM 1526 N N . LEU B 1 30 ? 16.688 -3.998 -4.215 1 98.56 30 LEU B N 1
ATOM 1527 C CA . LEU B 1 30 ? 16.875 -3.889 -5.66 1 98.56 30 LEU B CA 1
ATOM 1528 C C . LEU B 1 30 ? 17.844 -4.949 -6.164 1 98.56 30 LEU B C 1
ATOM 1530 O O . LEU B 1 30 ? 17.547 -5.652 -7.133 1 98.56 30 LEU B O 1
ATOM 1534 N N . ILE B 1 31 ? 18.922 -5.082 -5.516 1 98.06 31 ILE B N 1
ATOM 1535 C CA . ILE B 1 31 ? 19.938 -6.043 -5.918 1 98.06 31 ILE B CA 1
ATOM 1536 C C . ILE B 1 31 ? 19.375 -7.461 -5.836 1 98.06 31 ILE B C 1
ATOM 1538 O O . ILE B 1 31 ? 19.516 -8.25 -6.773 1 98.06 31 ILE B O 1
ATOM 1542 N N . LEU B 1 32 ? 18.672 -7.754 -4.754 1 97.62 32 LEU B N 1
ATOM 1543 C CA . LEU B 1 32 ? 18.156 -9.102 -4.531 1 97.62 32 LEU B CA 1
ATOM 1544 C C . LEU B 1 32 ? 17.188 -9.5 -5.633 1 97.62 32 LEU B C 1
ATOM 1546 O O . LEU B 1 32 ? 17.25 -10.617 -6.148 1 97.62 32 LEU B O 1
ATOM 1550 N N . ILE B 1 33 ? 16.312 -8.594 -6.02 1 97.75 33 ILE B N 1
ATOM 1551 C CA . ILE B 1 33 ? 15.273 -8.984 -6.973 1 97.75 33 ILE B CA 1
ATOM 1552 C C . ILE B 1 33 ? 15.828 -8.898 -8.398 1 97.75 33 ILE B C 1
ATOM 1554 O O . ILE B 1 33 ? 15.461 -9.695 -9.258 1 97.75 33 ILE B O 1
ATOM 1558 N N . ALA B 1 34 ? 16.719 -8.023 -8.672 1 95.56 34 ALA B N 1
ATOM 1559 C CA . ALA B 1 34 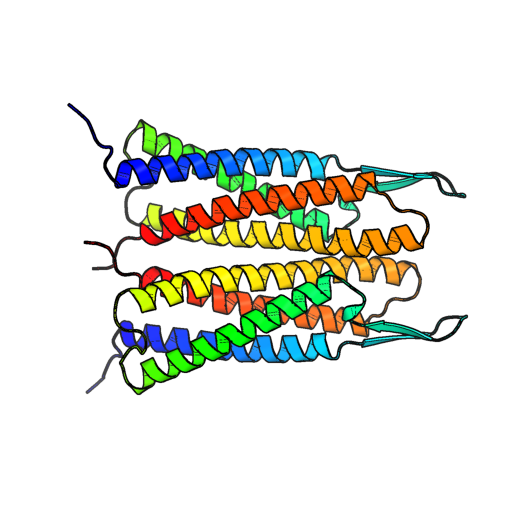? 17.203 -7.773 -10.023 1 95.56 34 ALA B CA 1
ATOM 1560 C C . ALA B 1 34 ? 18.078 -8.922 -10.508 1 95.56 34 ALA B C 1
ATOM 1562 O O . ALA B 1 34 ? 18.109 -9.234 -11.703 1 95.56 34 ALA B O 1
ATOM 1563 N N . ILE B 1 35 ? 18.766 -9.57 -9.641 1 95.12 35 ILE B N 1
ATOM 1564 C CA . ILE B 1 35 ? 19.656 -10.648 -10.062 1 95.12 35 ILE B CA 1
ATOM 1565 C C . ILE B 1 35 ? 19.047 -12 -9.695 1 95.12 35 ILE B C 1
ATOM 1567 O O . ILE B 1 35 ? 19.703 -13.039 -9.82 1 95.12 35 ILE B O 1
ATOM 1571 N N . ASN B 1 36 ? 17.859 -11.945 -9.188 1 94.94 36 ASN B N 1
ATOM 1572 C CA . ASN B 1 36 ? 17.219 -13.156 -8.695 1 94.94 36 ASN B CA 1
ATOM 1573 C C . ASN B 1 36 ? 16.859 -14.102 -9.844 1 94.94 36 ASN B C 1
ATOM 1575 O O . ASN B 1 36 ? 16.062 -13.758 -10.719 1 94.94 36 ASN B O 1
ATOM 1579 N N . LYS B 1 37 ? 17.469 -15.219 -9.852 1 93.75 37 LYS B N 1
ATOM 1580 C CA . LYS B 1 37 ? 17.172 -16.328 -10.758 1 93.75 37 LYS B CA 1
ATOM 1581 C C . LYS B 1 37 ? 17.328 -17.672 -10.055 1 93.75 37 LYS B C 1
ATOM 1583 O O . LYS B 1 37 ? 18.031 -17.766 -9.055 1 93.75 37 LYS B O 1
ATOM 1588 N N . GLY B 1 38 ? 16.453 -18.578 -10.445 1 92.75 38 GLY B N 1
ATOM 1589 C CA . GLY B 1 38 ? 16.531 -19.922 -9.922 1 92.75 38 GLY B CA 1
ATOM 1590 C C . GLY B 1 38 ? 16.438 -20.984 -11 1 92.75 38 GLY B C 1
ATOM 1591 O O . GLY B 1 38 ? 15.875 -20.75 -12.07 1 92.75 38 GLY B O 1
ATOM 1592 N N . THR B 1 39 ? 17.156 -22.062 -10.703 1 91.31 39 THR B N 1
ATOM 1593 C CA . THR B 1 39 ? 17.125 -23.188 -11.633 1 91.31 39 THR B CA 1
ATOM 1594 C C . THR B 1 39 ? 16.766 -24.469 -10.906 1 91.31 39 THR B C 1
ATOM 1596 O O . THR B 1 39 ? 17.188 -24.703 -9.773 1 91.31 39 THR B O 1
ATOM 1599 N N . GLU B 1 40 ? 15.844 -25.25 -11.539 1 90.06 40 GLU B N 1
ATOM 1600 C CA . GLU B 1 40 ? 15.492 -26.578 -11.055 1 90.06 40 GLU B CA 1
ATOM 1601 C C . GLU B 1 40 ? 15.656 -27.625 -12.148 1 90.06 40 GLU B C 1
ATOM 1603 O O . GLU B 1 40 ? 15.359 -27.359 -13.32 1 90.06 40 GLU B O 1
ATOM 1608 N N . ASP B 1 41 ? 16.125 -28.844 -11.742 1 86.81 41 ASP B N 1
ATOM 1609 C CA . ASP B 1 41 ? 16.281 -29.938 -12.695 1 86.81 41 ASP B CA 1
ATOM 1610 C C . ASP B 1 41 ? 14.984 -30.703 -12.883 1 86.81 41 ASP B C 1
ATOM 1612 O O . ASP B 1 41 ? 14.328 -31.078 -11.906 1 86.81 41 ASP B O 1
ATOM 1616 N N . THR B 1 42 ? 14.555 -30.797 -14.18 1 83.69 42 THR B N 1
ATOM 1617 C CA . THR B 1 42 ? 13.383 -31.609 -14.5 1 83.69 42 THR B CA 1
ATOM 1618 C C . THR B 1 42 ? 13.758 -32.75 -15.438 1 83.69 42 THR B C 1
ATOM 1620 O O . THR B 1 42 ? 14.891 -32.812 -15.914 1 83.69 42 THR B O 1
ATOM 1623 N N . THR B 1 43 ? 12.914 -33.625 -15.633 1 83.44 43 THR B N 1
ATOM 1624 C CA . THR B 1 43 ? 13.133 -34.75 -16.531 1 83.44 43 THR B CA 1
ATOM 1625 C C . THR B 1 43 ? 13.406 -34.25 -17.953 1 83.44 43 THR B C 1
ATOM 1627 O O . THR B 1 43 ? 14.141 -34.906 -18.719 1 83.44 43 THR B O 1
ATOM 1630 N N . ASN B 1 44 ? 12.867 -33.156 -18.375 1 84.38 44 ASN B N 1
ATOM 1631 C CA . ASN B 1 44 ? 13 -32.594 -19.703 1 84.38 44 ASN B CA 1
ATOM 1632 C C . ASN B 1 44 ? 14.094 -31.531 -19.766 1 84.38 44 ASN B C 1
ATOM 1634 O O . ASN B 1 44 ? 14.086 -30.672 -20.656 1 84.38 44 ASN B O 1
ATOM 1638 N N . GLY B 1 45 ? 14.984 -31.453 -18.688 1 83.56 45 GLY B N 1
ATOM 1639 C CA . GLY B 1 45 ? 16.047 -30.469 -18.656 1 83.56 45 GLY B CA 1
ATOM 1640 C C . GLY B 1 45 ? 15.852 -29.438 -17.547 1 83.56 45 GLY B C 1
ATOM 1641 O O . GLY B 1 45 ? 14.844 -29.453 -16.844 1 83.56 45 GLY B O 1
ATOM 1642 N N . PRO B 1 46 ? 16.75 -28.656 -17.5 1 86.12 46 PRO B N 1
ATOM 1643 C CA . PRO B 1 46 ? 16.703 -27.641 -16.438 1 86.12 46 PRO B CA 1
ATOM 1644 C C . PRO B 1 46 ? 15.664 -26.547 -16.719 1 86.12 46 PRO B C 1
ATOM 1646 O O . PRO B 1 46 ? 15.539 -26.078 -17.844 1 86.12 46 PRO B O 1
ATOM 1649 N N . LEU B 1 47 ? 14.781 -26.344 -15.727 1 88.81 47 LEU B N 1
ATOM 1650 C CA . LEU B 1 47 ? 13.805 -25.25 -15.75 1 88.81 47 LEU B CA 1
ATOM 1651 C C . LEU B 1 47 ? 14.312 -24.062 -14.961 1 88.81 47 LEU B C 1
ATOM 1653 O O . LEU B 1 47 ? 14.805 -24.203 -13.836 1 88.81 47 LEU B O 1
ATOM 1657 N N . GLU B 1 48 ? 14.195 -22.938 -15.625 1 91.25 48 GLU B N 1
ATOM 1658 C CA . GLU B 1 48 ? 14.672 -21.703 -14.984 1 91.25 48 GLU B CA 1
ATOM 1659 C C . GLU B 1 48 ? 13.508 -20.766 -14.664 1 91.25 48 GLU B C 1
ATOM 1661 O O . GLU B 1 48 ? 12.531 -20.703 -15.406 1 91.25 48 GLU B O 1
ATOM 1666 N N . ALA B 1 49 ? 13.672 -20.188 -13.539 1 90.75 49 ALA B N 1
ATOM 1667 C CA . ALA B 1 49 ? 12.766 -19.109 -13.148 1 90.75 49 ALA B CA 1
ATOM 1668 C C . ALA B 1 49 ? 13.516 -17.812 -12.898 1 90.75 49 ALA B C 1
ATOM 1670 O O . ALA B 1 49 ? 14.57 -17.797 -12.258 1 90.75 49 ALA B O 1
ATOM 1671 N N . LYS B 1 50 ? 13.008 -16.75 -13.477 1 92.19 50 LYS B N 1
ATOM 1672 C CA . LYS B 1 50 ? 13.547 -15.398 -13.289 1 92.19 50 LYS B CA 1
ATOM 1673 C C . LYS B 1 50 ? 12.461 -14.438 -12.812 1 92.19 50 LYS B C 1
ATOM 1675 O O . LYS B 1 50 ? 11.273 -14.672 -13.039 1 92.19 50 LYS B O 1
ATOM 1680 N N . PHE B 1 51 ? 12.93 -13.344 -12.188 1 91.25 51 PHE B N 1
ATOM 1681 C CA . PHE B 1 51 ? 11.961 -12.391 -11.664 1 91.25 51 PHE B CA 1
ATOM 1682 C C . PHE B 1 51 ? 11.07 -11.859 -12.781 1 91.25 51 PHE B C 1
ATOM 1684 O O . PHE B 1 51 ? 9.883 -11.617 -12.57 1 91.25 51 PHE B O 1
ATOM 1691 N N . ASN B 1 52 ? 11.609 -11.648 -14.008 1 90.56 52 ASN B N 1
ATOM 1692 C CA . ASN B 1 52 ? 10.898 -11.023 -15.117 1 90.56 52 ASN B CA 1
ATOM 1693 C C . ASN B 1 52 ? 9.82 -11.945 -15.68 1 90.56 52 ASN B C 1
ATOM 1695 O O . ASN B 1 52 ? 9.008 -11.531 -16.516 1 90.56 52 ASN B O 1
ATOM 1699 N N . ASP B 1 53 ? 9.734 -13.172 -15.258 1 92.06 53 ASP B N 1
ATOM 1700 C CA . ASP B 1 53 ? 8.711 -14.125 -15.672 1 92.06 53 ASP B CA 1
ATOM 1701 C C . ASP B 1 53 ? 7.379 -13.836 -14.984 1 92.06 53 ASP B C 1
ATOM 1703 O O . ASP B 1 53 ? 6.332 -14.328 -15.422 1 92.06 53 ASP B O 1
ATOM 1707 N N . PHE B 1 54 ? 7.418 -13.086 -13.953 1 92.88 54 PHE B N 1
ATOM 1708 C CA . PHE B 1 54 ? 6.242 -12.844 -13.117 1 92.88 54 PHE B CA 1
ATOM 1709 C C . PHE B 1 54 ? 5.859 -11.375 -13.133 1 92.88 54 PHE B C 1
ATOM 1711 O O . PHE B 1 54 ? 6.699 -10.508 -12.898 1 92.88 54 PHE B O 1
ATOM 1718 N N . HIS B 1 55 ? 4.695 -11.086 -13.375 1 94.06 55 HIS B N 1
ATOM 1719 C CA . HIS B 1 55 ? 4.191 -9.719 -13.438 1 94.06 55 HIS B CA 1
ATOM 1720 C C . HIS B 1 55 ? 4.324 -9.023 -12.094 1 94.06 55 HIS B C 1
ATOM 1722 O O . HIS B 1 55 ? 4.684 -7.844 -12.031 1 94.06 55 HIS B O 1
ATOM 1728 N N . ALA B 1 56 ? 4.039 -9.711 -11.031 1 95.38 56 ALA B N 1
ATOM 1729 C CA . ALA B 1 56 ? 4.074 -9.133 -9.688 1 95.38 56 ALA B CA 1
ATOM 1730 C C . ALA B 1 56 ? 5.484 -8.664 -9.328 1 95.38 56 ALA B C 1
ATOM 1732 O O . ALA B 1 56 ? 5.656 -7.617 -8.703 1 95.38 56 ALA B O 1
ATOM 1733 N N . TYR B 1 57 ? 6.477 -9.445 -9.719 1 96.5 57 TYR B N 1
ATOM 1734 C CA . TYR B 1 57 ? 7.855 -9.078 -9.414 1 96.5 57 TYR B CA 1
ATOM 1735 C C . TYR B 1 57 ? 8.305 -7.902 -10.273 1 96.5 57 TYR B C 1
ATOM 1737 O O . TYR B 1 57 ? 9.094 -7.066 -9.82 1 96.5 57 TYR B O 1
ATOM 1745 N N . ARG B 1 58 ? 7.852 -7.824 -11.484 1 96.44 58 ARG B N 1
ATOM 1746 C CA . ARG B 1 58 ? 8.148 -6.66 -12.312 1 96.44 58 ARG B CA 1
ATOM 1747 C C . ARG B 1 58 ? 7.559 -5.391 -11.703 1 96.44 58 ARG B C 1
ATOM 1749 O O . ARG B 1 58 ? 8.195 -4.332 -11.734 1 96.44 58 ARG B O 1
ATOM 1756 N N . TYR B 1 59 ? 6.367 -5.57 -11.219 1 97.12 59 TYR B N 1
ATOM 1757 C CA . TYR B 1 59 ? 5.746 -4.445 -10.523 1 97.12 59 TYR B CA 1
ATOM 1758 C C . TYR B 1 59 ? 6.539 -4.074 -9.273 1 97.12 59 TYR B C 1
ATOM 1760 O O . TYR B 1 59 ? 6.824 -2.896 -9.047 1 97.12 59 TYR B O 1
ATOM 1768 N N . MET B 1 60 ? 6.863 -5.062 -8.461 1 98 60 MET B N 1
ATOM 1769 C CA . MET B 1 60 ? 7.652 -4.82 -7.258 1 98 60 MET B CA 1
ATOM 1770 C C . MET B 1 60 ? 8.969 -4.133 -7.598 1 98 60 MET B C 1
ATOM 1772 O O . MET B 1 60 ? 9.352 -3.158 -6.949 1 98 60 MET B O 1
ATOM 1776 N N . LEU B 1 61 ? 9.641 -4.586 -8.648 1 98 61 LEU B N 1
ATOM 1777 C CA . LEU B 1 61 ? 10.883 -3.955 -9.094 1 98 61 LEU B CA 1
ATOM 1778 C C . LEU B 1 61 ? 10.648 -2.498 -9.477 1 98 61 LEU B C 1
ATOM 1780 O O . LEU B 1 61 ? 11.438 -1.623 -9.125 1 98 61 LEU B O 1
ATOM 1784 N N . SER B 1 62 ? 9.57 -2.268 -10.211 1 98.38 62 SER B N 1
ATOM 1785 C CA . SER B 1 62 ? 9.266 -0.905 -10.633 1 98.38 62 SER B CA 1
ATOM 1786 C C . SER B 1 62 ? 9.07 0.013 -9.43 1 98.38 62 SER B C 1
ATOM 1788 O O . SER B 1 62 ? 9.555 1.148 -9.422 1 98.38 62 SER B O 1
ATOM 1790 N N . THR B 1 63 ? 8.352 -0.469 -8.43 1 98.62 63 THR B N 1
ATOM 1791 C CA . THR B 1 63 ? 8.117 0.354 -7.246 1 98.62 63 THR B CA 1
ATOM 1792 C C . THR B 1 63 ? 9.422 0.626 -6.508 1 98.62 63 THR B C 1
ATOM 1794 O O . THR B 1 63 ? 9.617 1.718 -5.969 1 98.62 63 THR B O 1
ATOM 1797 N N . ILE B 1 64 ? 10.328 -0.373 -6.488 1 98.81 64 ILE B N 1
ATOM 1798 C CA . ILE B 1 64 ? 11.625 -0.199 -5.855 1 98.81 64 ILE B CA 1
ATOM 1799 C C . ILE B 1 64 ? 12.422 0.873 -6.594 1 98.81 64 ILE B C 1
ATOM 1801 O O . ILE B 1 64 ? 12.984 1.779 -5.973 1 98.81 64 ILE B O 1
ATOM 1805 N N . VAL B 1 65 ? 12.375 0.827 -7.914 1 98.69 65 VAL B N 1
ATOM 1806 C CA . VAL B 1 65 ? 13.156 1.742 -8.742 1 98.69 65 VAL B CA 1
ATOM 1807 C C . VAL B 1 65 ? 12.633 3.166 -8.57 1 98.69 65 VAL B C 1
ATOM 1809 O O . VAL B 1 65 ? 13.414 4.102 -8.375 1 98.69 65 VAL B O 1
ATOM 1812 N N . ILE B 1 66 ? 11.367 3.318 -8.609 1 98.62 66 ILE B N 1
ATOM 1813 C CA . ILE B 1 66 ? 10.766 4.637 -8.453 1 98.62 66 ILE B CA 1
ATOM 1814 C C . ILE B 1 66 ? 11.031 5.16 -7.043 1 98.62 66 ILE B C 1
ATOM 1816 O O . ILE B 1 66 ? 11.414 6.32 -6.867 1 98.62 66 ILE B O 1
ATOM 1820 N N . GLY B 1 67 ? 10.812 4.281 -6.051 1 98.62 67 GLY B N 1
ATOM 1821 C CA . GLY B 1 67 ? 11.102 4.672 -4.68 1 98.62 67 GLY B CA 1
ATOM 1822 C C . GLY B 1 67 ? 12.555 5.047 -4.457 1 98.62 67 GLY B C 1
ATOM 1823 O O . GLY B 1 67 ? 12.852 6 -3.734 1 98.62 67 GLY B O 1
ATOM 1824 N N . PHE B 1 68 ? 13.398 4.301 -5.078 1 98.5 68 PHE B N 1
ATOM 1825 C CA . PHE B 1 68 ? 14.828 4.539 -4.941 1 98.5 68 PHE B CA 1
ATOM 1826 C C . PHE B 1 68 ? 15.219 5.875 -5.562 1 98.5 68 PHE B C 1
ATOM 1828 O O . PHE B 1 68 ? 15.969 6.648 -4.965 1 98.5 68 PHE B O 1
ATOM 1835 N N . ALA B 1 69 ? 14.734 6.148 -6.742 1 98.31 69 ALA B N 1
ATOM 1836 C CA . ALA B 1 69 ? 15.008 7.414 -7.418 1 98.31 69 ALA B CA 1
ATOM 1837 C C . ALA B 1 69 ? 14.523 8.594 -6.586 1 98.31 69 ALA B C 1
ATOM 1839 O O . ALA B 1 69 ? 15.258 9.57 -6.387 1 98.31 69 ALA B O 1
ATOM 1840 N N . TYR B 1 70 ? 13.375 8.508 -6.078 1 98.44 70 TYR B N 1
ATOM 1841 C CA . TYR B 1 70 ? 12.812 9.562 -5.246 1 98.44 70 TYR B CA 1
ATOM 1842 C C . TYR B 1 70 ? 13.633 9.75 -3.975 1 98.44 70 TYR B C 1
ATOM 1844 O O . TYR B 1 70 ? 13.898 10.883 -3.564 1 98.44 70 TYR B O 1
ATOM 1852 N N . ASN B 1 71 ? 13.945 8.656 -3.418 1 98.25 71 ASN B N 1
ATOM 1853 C CA . ASN B 1 71 ? 14.648 8.719 -2.141 1 98.25 71 ASN B CA 1
ATOM 1854 C C . ASN B 1 71 ? 16.031 9.336 -2.295 1 98.25 71 ASN B C 1
ATOM 1856 O O . ASN B 1 71 ? 16.516 10.039 -1.4 1 98.25 71 ASN B O 1
ATOM 1860 N N . ILE B 1 72 ? 16.688 9.07 -3.379 1 97.69 72 ILE B N 1
ATOM 1861 C CA . ILE B 1 72 ? 17.984 9.695 -3.621 1 97.69 72 ILE B CA 1
ATOM 1862 C C . ILE B 1 72 ? 17.828 11.211 -3.674 1 97.69 72 ILE B C 1
ATOM 1864 O O . ILE B 1 72 ? 18.609 11.945 -3.068 1 97.69 72 ILE B O 1
ATOM 1868 N N . LEU B 1 73 ? 16.812 11.648 -4.363 1 96.75 73 LEU B N 1
ATOM 1869 C CA . LEU B 1 73 ? 16.547 13.078 -4.453 1 96.75 73 LEU B CA 1
ATOM 1870 C C . LEU B 1 73 ? 16.266 13.664 -3.076 1 96.75 73 LEU B C 1
ATOM 1872 O O . LEU B 1 73 ? 16.859 14.672 -2.691 1 96.75 73 LEU B O 1
ATOM 1876 N N . GLN B 1 74 ? 15.422 13.016 -2.369 1 95.56 74 GLN B N 1
ATOM 1877 C CA . GLN B 1 74 ? 15.023 13.508 -1.055 1 95.56 74 GLN B CA 1
ATOM 1878 C C . GLN B 1 74 ? 16.188 13.453 -0.069 1 95.56 74 GLN B C 1
ATOM 1880 O O . GLN B 1 74 ? 16.312 14.312 0.805 1 95.56 74 GLN B O 1
ATOM 1885 N N . MET B 1 75 ? 16.906 12.445 -0.166 1 95.88 75 MET B N 1
ATOM 1886 C CA . MET B 1 75 ? 18.078 12.336 0.695 1 95.88 75 MET B CA 1
ATOM 1887 C C . MET B 1 75 ? 19.062 13.477 0.431 1 95.88 75 MET B C 1
ATOM 1889 O O . MET B 1 75 ? 19.594 14.078 1.369 1 95.88 75 MET B O 1
ATOM 1893 N N . ALA B 1 76 ? 19.328 13.836 -0.796 1 94.56 76 ALA B N 1
ATOM 1894 C CA . ALA B 1 76 ? 20.203 14.953 -1.152 1 94.56 76 ALA B CA 1
ATOM 1895 C C . ALA B 1 76 ? 19.656 16.281 -0.613 1 94.56 76 ALA B C 1
ATOM 1897 O O . ALA B 1 76 ? 20.406 17.078 -0.042 1 94.56 76 ALA B O 1
ATOM 1898 N N . LEU B 1 77 ? 18.406 16.453 -0.801 1 93.31 77 LEU B N 1
ATOM 1899 C CA . LEU B 1 77 ? 17.766 17.672 -0.304 1 93.31 77 LEU B CA 1
ATOM 1900 C C . LEU B 1 77 ? 17.859 17.75 1.216 1 93.31 77 LEU B C 1
ATOM 1902 O O . LEU B 1 77 ? 18.125 18.828 1.768 1 93.31 77 LEU B O 1
ATOM 1906 N N . SER B 1 78 ? 17.688 16.562 1.803 1 92.44 78 SER B N 1
ATOM 1907 C CA . SER B 1 78 ? 17.734 16.531 3.26 1 92.44 78 SER B CA 1
ATOM 1908 C C . SER B 1 78 ? 19.141 16.812 3.77 1 92.44 78 SER B C 1
ATOM 1910 O O . SER B 1 78 ? 19.312 17.469 4.793 1 92.44 78 SER B O 1
ATOM 1912 N N . ILE B 1 79 ? 20.141 16.312 3.146 1 92.56 79 ILE B N 1
ATOM 1913 C CA . ILE B 1 79 ? 21.516 16.609 3.502 1 92.56 79 ILE B CA 1
ATOM 1914 C C . ILE B 1 79 ? 21.781 18.109 3.383 1 92.56 79 ILE B C 1
ATOM 1916 O O . ILE B 1 79 ? 22.375 18.719 4.281 1 92.56 79 ILE B O 1
ATOM 1920 N N . PHE B 1 80 ? 21.312 18.656 2.291 1 89.81 80 PHE B N 1
ATOM 1921 C CA . PHE B 1 80 ? 21.5 20.078 2.061 1 89.81 80 PHE B CA 1
ATOM 1922 C C . PHE B 1 80 ? 20.859 20.891 3.186 1 89.81 80 PHE B C 1
ATOM 1924 O O . PHE B 1 80 ? 21.453 21.859 3.666 1 89.81 80 PHE B O 1
ATOM 1931 N N . ILE B 1 81 ? 19.766 20.516 3.631 1 87.31 81 ILE B N 1
ATOM 1932 C CA . ILE B 1 81 ? 19.031 21.219 4.684 1 87.31 81 ILE B CA 1
ATOM 1933 C C . ILE B 1 81 ? 19.812 21.125 5.996 1 87.31 81 ILE B C 1
ATOM 1935 O O . ILE B 1 81 ? 19.953 22.125 6.703 1 87.31 81 ILE B O 1
ATOM 1939 N N . VAL B 1 82 ? 20.266 19.984 6.297 1 87.19 82 VAL B N 1
ATOM 1940 C CA . VAL B 1 82 ? 20.953 19.766 7.562 1 87.19 82 VAL B CA 1
ATOM 1941 C C . VAL B 1 82 ? 22.281 20.5 7.562 1 87.19 82 VAL B C 1
ATOM 1943 O O . VAL B 1 82 ? 22.688 21.062 8.586 1 87.19 82 VAL B O 1
ATOM 1946 N N . VAL B 1 83 ? 22.938 20.594 6.473 1 86.62 83 VAL B N 1
ATOM 1947 C CA . VAL B 1 83 ? 24.266 21.188 6.383 1 86.62 83 VAL B CA 1
ATOM 1948 C C . VAL B 1 83 ? 24.141 22.703 6.277 1 86.62 83 VAL B C 1
ATOM 1950 O O . VAL B 1 83 ? 24.875 23.438 6.953 1 86.62 83 VAL B O 1
ATOM 1953 N N . SER B 1 84 ? 23.234 23.156 5.449 1 85.88 84 SER B N 1
ATOM 1954 C CA . SER B 1 84 ? 23.156 24.578 5.152 1 85.88 84 SER B CA 1
ATOM 1955 C C . SER B 1 84 ? 22.156 25.281 6.07 1 85.88 84 SER B C 1
ATOM 1957 O O . SER B 1 84 ? 22.188 26.516 6.211 1 85.88 84 SER B O 1
ATOM 1959 N N . GLY B 1 85 ? 21.188 24.562 6.578 1 80.19 85 GLY B N 1
ATOM 1960 C CA . GLY B 1 85 ? 20.125 25.141 7.395 1 80.19 85 GLY B CA 1
ATOM 1961 C C . GLY B 1 85 ? 19.016 25.75 6.574 1 80.19 85 GLY B C 1
ATOM 1962 O O . GLY B 1 85 ? 18.047 26.297 7.129 1 80.19 85 GLY B O 1
ATOM 1963 N N . LYS B 1 86 ? 19.188 25.719 5.195 1 81.19 86 LYS B N 1
ATOM 1964 C CA . LYS B 1 86 ? 18.203 26.312 4.297 1 81.19 86 LYS B CA 1
ATOM 1965 C C . LYS B 1 86 ? 17.5 25.25 3.459 1 81.19 86 LYS B C 1
ATOM 1967 O O . LYS B 1 86 ? 18.062 24.172 3.207 1 81.19 86 LYS B O 1
ATOM 1972 N N . ARG B 1 87 ? 16.328 25.531 3.189 1 79 87 ARG B N 1
ATOM 1973 C CA . ARG B 1 87 ? 15.641 24.656 2.24 1 79 87 ARG B CA 1
ATOM 1974 C C . ARG B 1 87 ? 15.914 25.078 0.804 1 79 87 ARG B C 1
ATOM 1976 O O . ARG B 1 87 ? 15.984 26.281 0.509 1 79 87 ARG B O 1
ATOM 1983 N N . VAL B 1 88 ? 16.125 24.062 -0.034 1 77.12 88 VAL B N 1
ATOM 1984 C CA . VAL B 1 88 ? 16.391 24.328 -1.443 1 77.12 88 VAL B CA 1
ATOM 1985 C C . VAL B 1 88 ? 15.141 24.891 -2.111 1 77.12 88 VAL B C 1
ATOM 1987 O O . VAL B 1 88 ? 15.219 25.875 -2.855 1 77.12 88 VAL B O 1
ATOM 1990 N N . ILE B 1 89 ? 14.039 24.156 -1.952 1 74.5 89 ILE B N 1
ATOM 1991 C CA . ILE B 1 89 ? 12.766 24.688 -2.438 1 74.5 89 ILE B CA 1
ATOM 1992 C C . ILE B 1 89 ? 12.141 25.578 -1.364 1 74.5 89 ILE B C 1
ATOM 1994 O O . ILE B 1 89 ? 11.641 25.078 -0.352 1 74.5 89 ILE B O 1
ATOM 1998 N N . SER B 1 90 ? 12.297 26.875 -1.626 1 69.94 90 SER B N 1
ATOM 1999 C CA . SER B 1 90 ? 11.836 27.844 -0.64 1 69.94 90 SER B CA 1
ATOM 2000 C C . SER B 1 90 ? 10.32 28.031 -0.701 1 69.94 90 SER B C 1
ATOM 2002 O O . SER B 1 90 ? 9.695 27.703 -1.711 1 69.94 90 SER B O 1
ATOM 2004 N N . GLY B 1 91 ? 9.758 28.344 0.43 1 77.25 91 GLY B N 1
ATOM 2005 C CA . GLY B 1 91 ? 8.344 28.641 0.506 1 77.25 91 GLY B CA 1
ATOM 2006 C C . GLY B 1 91 ? 7.484 27.438 0.814 1 77.25 91 GLY B C 1
ATOM 2007 O O . GLY B 1 91 ? 7.992 26.406 1.266 1 77.25 91 GLY B O 1
ATOM 2008 N N . ASP B 1 92 ? 6.238 27.547 0.664 1 82.19 92 ASP B N 1
ATOM 2009 C CA . ASP B 1 92 ? 5.242 26.531 0.997 1 82.19 92 ASP B CA 1
ATOM 2010 C C . ASP B 1 92 ? 5.309 25.344 0.021 1 82.19 92 ASP B C 1
ATOM 2012 O O . ASP B 1 92 ? 4.93 24.234 0.365 1 82.19 92 ASP B O 1
ATOM 2016 N N . GLY B 1 93 ? 5.902 25.547 -1.165 1 84.75 93 GLY B N 1
ATOM 2017 C CA . GLY B 1 93 ? 5.973 24.516 -2.188 1 84.75 93 GLY B CA 1
ATOM 2018 C C . GLY B 1 93 ? 6.844 23.344 -1.792 1 84.75 93 GLY B C 1
ATOM 2019 O O . GLY B 1 93 ? 6.559 22.203 -2.154 1 84.75 93 GLY B O 1
ATOM 2020 N N . GLY B 1 94 ? 7.902 23.656 -1.111 1 86.56 94 GLY B N 1
ATOM 2021 C CA . GLY B 1 94 ? 8.789 22.609 -0.646 1 86.56 94 GLY B CA 1
ATOM 2022 C C . GLY B 1 94 ? 8.125 21.672 0.35 1 86.56 94 GLY B C 1
ATOM 2023 O O . GLY B 1 94 ? 8.32 20.453 0.293 1 86.56 94 GLY B O 1
ATOM 2024 N N . TYR B 1 95 ? 7.344 22.219 1.128 1 88 95 TYR B N 1
ATOM 2025 C CA . TYR B 1 95 ? 6.637 21.422 2.133 1 88 95 TYR B CA 1
ATOM 2026 C C . TYR B 1 95 ? 5.582 20.531 1.486 1 88 95 TYR B C 1
ATOM 2028 O O . TYR B 1 95 ? 5.441 19.375 1.852 1 88 95 TYR B O 1
ATOM 2036 N N . PHE B 1 96 ? 4.969 21.094 0.51 1 88.94 96 PHE B N 1
ATOM 2037 C CA . PHE B 1 96 ? 3.955 20.312 -0.189 1 88.94 96 PHE B CA 1
ATOM 2038 C C . PHE B 1 96 ? 4.605 19.234 -1.035 1 88.94 96 PHE B C 1
ATOM 2040 O O . PHE B 1 96 ? 4.059 18.125 -1.166 1 88.94 96 PHE B O 1
ATOM 2047 N N . PHE B 1 97 ? 5.719 19.531 -1.607 1 91.75 97 PHE B N 1
ATOM 2048 C CA . PHE B 1 97 ? 6.445 18.531 -2.373 1 91.75 97 PHE B CA 1
ATOM 2049 C C . PHE B 1 97 ? 6.836 17.344 -1.486 1 91.75 97 PHE B C 1
ATOM 2051 O O . PHE B 1 97 ? 6.648 16.188 -1.863 1 91.75 97 PHE B O 1
ATOM 2058 N N . ASP B 1 98 ? 7.297 17.641 -0.323 1 92.75 98 ASP B N 1
ATOM 2059 C CA . ASP B 1 98 ? 7.672 16.594 0.622 1 92.75 98 ASP B CA 1
ATOM 2060 C C . ASP B 1 98 ? 6.445 15.805 1.079 1 92.75 98 ASP B C 1
ATOM 2062 O O . ASP B 1 98 ? 6.492 14.578 1.172 1 92.75 98 ASP B O 1
ATOM 2066 N N . PHE B 1 99 ? 5.449 16.531 1.302 1 93 99 PHE B N 1
ATOM 2067 C CA . PHE B 1 99 ? 4.23 15.93 1.816 1 93 99 PHE B CA 1
ATOM 2068 C C . PHE B 1 99 ? 3.637 14.961 0.798 1 93 99 PHE B C 1
ATOM 2070 O O . PHE B 1 99 ? 3.449 13.781 1.092 1 93 99 PHE B O 1
ATOM 2077 N N . PHE B 1 100 ? 3.41 15.359 -0.379 1 94.44 100 PHE B N 1
ATOM 2078 C CA . PHE B 1 100 ? 2.809 14.516 -1.407 1 94.44 100 PHE B CA 1
ATOM 2079 C C . PHE B 1 100 ? 3.793 13.453 -1.878 1 94.44 100 PHE B C 1
ATOM 2081 O O . PHE B 1 100 ? 3.402 12.312 -2.133 1 94.44 100 PHE B O 1
ATOM 2088 N N . GLY B 1 101 ? 4.973 13.844 -2.039 1 97 101 GLY B N 1
ATOM 2089 C CA . GLY B 1 101 ? 5.984 12.891 -2.475 1 97 101 GLY B CA 1
ATOM 2090 C C . GLY B 1 101 ? 6.129 11.703 -1.541 1 97 101 GLY B C 1
ATOM 2091 O O . GLY B 1 101 ? 6.062 10.555 -1.977 1 97 101 GLY B O 1
ATOM 2092 N N . ASP B 1 102 ? 6.297 12.016 -0.252 1 97.38 102 ASP B N 1
ATOM 2093 C CA . ASP B 1 102 ? 6.461 10.953 0.735 1 97.38 102 ASP B CA 1
ATOM 2094 C C . ASP B 1 102 ? 5.203 10.086 0.824 1 97.38 102 ASP B C 1
ATOM 2096 O O . ASP B 1 102 ? 5.293 8.875 0.993 1 97.38 102 ASP B O 1
ATOM 2100 N N . LYS B 1 103 ? 4.109 10.695 0.743 1 96.94 103 LYS B N 1
ATOM 2101 C CA . LYS B 1 103 ? 2.848 9.953 0.815 1 96.94 103 LYS B CA 1
ATOM 2102 C C . LYS B 1 103 ? 2.688 9.023 -0.382 1 96.94 103 LYS B C 1
ATOM 2104 O O . LYS B 1 103 ? 2.449 7.824 -0.214 1 96.94 103 LYS B O 1
ATOM 2109 N N . ILE B 1 104 ? 2.863 9.445 -1.563 1 98 104 ILE B N 1
ATOM 2110 C CA . ILE B 1 104 ? 2.688 8.68 -2.789 1 98 104 ILE B CA 1
ATOM 2111 C C . ILE B 1 104 ? 3.721 7.555 -2.844 1 98 104 ILE B C 1
ATOM 2113 O O . ILE B 1 104 ? 3.391 6.414 -3.172 1 98 104 ILE B O 1
ATOM 2117 N N . ILE B 1 105 ? 4.938 7.844 -2.516 1 98.62 105 ILE B N 1
ATOM 2118 C CA . ILE B 1 105 ? 5.996 6.844 -2.582 1 98.62 105 ILE B CA 1
ATOM 2119 C C . ILE B 1 105 ? 5.746 5.758 -1.537 1 98.62 105 ILE B C 1
ATOM 2121 O O . ILE B 1 105 ? 5.992 4.574 -1.789 1 98.62 105 ILE B O 1
ATOM 2125 N N . SER B 1 106 ? 5.277 6.211 -0.354 1 98.44 106 SER B N 1
ATOM 2126 C CA . SER B 1 106 ? 4.992 5.203 0.662 1 98.44 106 SER B CA 1
ATOM 2127 C C . SER B 1 106 ? 3.912 4.234 0.192 1 98.44 106 SER B C 1
ATOM 2129 O O . SER B 1 106 ? 4.004 3.031 0.438 1 98.44 106 SER B O 1
ATOM 2131 N N . TYR B 1 107 ? 2.914 4.684 -0.523 1 98.56 107 TYR B N 1
ATOM 2132 C CA . TYR B 1 107 ? 1.883 3.822 -1.09 1 98.56 107 TYR B CA 1
ATOM 2133 C C . TYR B 1 107 ? 2.475 2.869 -2.121 1 98.56 107 TYR B C 1
ATOM 2135 O O . TYR B 1 107 ? 2.111 1.691 -2.166 1 98.56 107 TYR B O 1
ATOM 2143 N N . LEU B 1 108 ? 3.326 3.416 -2.918 1 98.44 108 LEU B N 1
ATOM 2144 C CA . LEU B 1 108 ? 3.955 2.602 -3.951 1 98.44 108 LEU B CA 1
ATOM 2145 C C . LEU B 1 108 ? 4.789 1.485 -3.33 1 98.44 108 LEU B C 1
ATOM 2147 O O . LEU B 1 108 ? 4.703 0.331 -3.754 1 98.44 108 LEU B O 1
ATOM 2151 N N . LEU B 1 109 ? 5.512 1.807 -2.318 1 98.81 109 LEU B N 1
ATOM 2152 C CA . LEU B 1 109 ? 6.422 0.845 -1.702 1 98.81 109 LEU B CA 1
ATOM 2153 C C . LEU B 1 109 ? 5.645 -0.294 -1.05 1 98.81 109 LEU B C 1
ATOM 2155 O O . LEU B 1 109 ? 5.969 -1.467 -1.249 1 98.81 109 LEU B O 1
ATOM 2159 N N . ILE B 1 110 ? 4.637 0.015 -0.322 1 98.75 110 ILE B N 1
ATOM 2160 C CA . ILE B 1 110 ? 3.906 -1.047 0.361 1 98.75 110 ILE B CA 1
ATOM 2161 C C . ILE B 1 110 ? 3.139 -1.885 -0.66 1 98.75 110 ILE B C 1
ATOM 2163 O O . ILE B 1 110 ? 2.994 -3.098 -0.494 1 98.75 110 ILE B O 1
ATOM 2167 N N . SER B 1 111 ? 2.635 -1.253 -1.694 1 98.62 111 SER B N 1
ATOM 2168 C CA . SER B 1 111 ? 1.929 -2.016 -2.719 1 98.62 111 SER B CA 1
ATOM 2169 C C . SER B 1 111 ? 2.873 -2.961 -3.453 1 98.62 111 SER B C 1
ATOM 2171 O O . SER B 1 111 ? 2.508 -4.102 -3.754 1 98.62 111 SER B O 1
ATOM 2173 N N . GLY B 1 112 ? 4.074 -2.482 -3.746 1 98.62 112 GLY B N 1
ATOM 2174 C CA . GLY B 1 112 ? 5.066 -3.361 -4.348 1 98.62 112 GLY B CA 1
ATOM 2175 C C . GLY B 1 112 ? 5.426 -4.547 -3.469 1 98.62 112 GLY B C 1
ATOM 2176 O O . GLY B 1 112 ? 5.484 -5.684 -3.943 1 98.62 112 GLY B O 1
ATOM 2177 N N . SER B 1 113 ? 5.645 -4.258 -2.234 1 98.5 113 SER B N 1
ATOM 2178 C CA . SER B 1 113 ? 5.973 -5.312 -1.278 1 98.5 113 SER B CA 1
ATOM 2179 C C . SER B 1 113 ? 4.852 -6.344 -1.182 1 98.5 113 SER B C 1
ATOM 2181 O O . SER B 1 113 ? 5.105 -7.547 -1.228 1 98.5 113 SER B O 1
ATOM 2183 N N . ALA B 1 114 ? 3.637 -5.871 -1.104 1 98 114 ALA B N 1
ATOM 2184 C CA . ALA B 1 114 ? 2.482 -6.754 -0.955 1 98 114 ALA B CA 1
ATOM 2185 C C . ALA B 1 114 ? 2.289 -7.617 -2.197 1 98 114 ALA B C 1
ATOM 2187 O O . ALA B 1 114 ? 1.974 -8.805 -2.092 1 98 114 ALA B O 1
ATOM 2188 N N . ALA B 1 115 ? 2.479 -7.027 -3.326 1 97.31 115 ALA B N 1
ATOM 2189 C CA . ALA B 1 115 ? 2.383 -7.785 -4.57 1 97.31 115 ALA B CA 1
ATOM 2190 C C . ALA B 1 115 ? 3.42 -8.906 -4.617 1 97.31 115 ALA B C 1
ATOM 2192 O O . ALA B 1 115 ? 3.098 -10.039 -4.961 1 97.31 115 ALA B O 1
ATOM 2193 N N . GLY B 1 116 ? 4.637 -8.586 -4.254 1 96.69 116 GLY B N 1
ATOM 2194 C CA . GLY B 1 116 ? 5.699 -9.578 -4.25 1 96.69 116 GLY B CA 1
ATOM 2195 C C . GLY B 1 116 ? 5.457 -10.711 -3.264 1 96.69 116 GLY B C 1
ATOM 2196 O O . GLY B 1 116 ? 5.574 -11.883 -3.617 1 96.69 116 GLY B O 1
ATOM 2197 N N . TYR B 1 117 ? 5.078 -10.352 -2.027 1 93.88 117 TYR B N 1
ATOM 2198 C CA . TYR B 1 117 ? 4.781 -11.352 -1.01 1 93.88 117 TYR B CA 1
ATOM 2199 C C . TYR B 1 117 ? 3.627 -12.25 -1.444 1 93.88 117 TYR B C 1
ATOM 2201 O O . TYR B 1 117 ? 3.68 -13.469 -1.27 1 93.88 117 TYR B O 1
ATOM 2209 N N . GLY B 1 118 ? 2.639 -11.656 -1.919 1 92.31 118 GLY B N 1
ATOM 2210 C CA . GLY B 1 118 ? 1.47 -12.414 -2.332 1 92.31 118 GLY B CA 1
ATOM 2211 C C . GLY B 1 118 ? 1.783 -13.469 -3.373 1 92.31 118 GLY B C 1
ATOM 2212 O O . GLY B 1 118 ? 1.425 -14.641 -3.207 1 92.31 118 GLY B O 1
ATOM 2213 N N . VAL B 1 119 ? 2.504 -13.07 -4.328 1 94 119 VAL B N 1
ATOM 2214 C CA . VAL B 1 119 ? 2.801 -13.984 -5.422 1 94 119 VAL B CA 1
ATOM 2215 C C . VAL B 1 119 ? 3.789 -15.047 -4.949 1 94 119 VAL B C 1
ATOM 2217 O O . VAL B 1 119 ? 3.668 -16.219 -5.312 1 94 119 VAL B O 1
ATOM 2220 N N . SER B 1 120 ? 4.766 -14.648 -4.164 1 94.06 120 SER B N 1
ATOM 2221 C CA . SER B 1 120 ? 5.773 -15.594 -3.695 1 94.06 120 SER B CA 1
ATOM 2222 C C . SER B 1 120 ? 5.137 -16.734 -2.896 1 94.06 120 SER B C 1
ATOM 2224 O O . SER B 1 120 ? 5.445 -17.906 -3.119 1 94.06 120 SER B O 1
ATOM 2226 N N . ASP B 1 121 ? 4.289 -16.406 -2.057 1 90.5 121 ASP B N 1
ATOM 2227 C CA . ASP B 1 121 ? 3.678 -17.406 -1.186 1 90.5 121 ASP B CA 1
ATOM 2228 C C . ASP B 1 121 ? 2.812 -18.375 -1.987 1 90.5 121 ASP B C 1
ATOM 2230 O O . ASP B 1 121 ? 2.947 -19.594 -1.851 1 90.5 121 ASP B O 1
ATOM 2234 N N . ASP B 1 122 ? 2.037 -17.938 -2.855 1 92.69 122 ASP B N 1
ATOM 2235 C CA . ASP B 1 122 ? 1.091 -18.781 -3.588 1 92.69 122 ASP B CA 1
ATOM 2236 C C . ASP B 1 122 ? 1.788 -19.547 -4.711 1 92.69 122 ASP B C 1
ATOM 2238 O O . ASP B 1 122 ? 1.545 -20.734 -4.898 1 92.69 122 ASP B O 1
ATOM 2242 N N . LEU B 1 123 ? 2.693 -18.938 -5.387 1 91.62 123 LEU B N 1
ATOM 2243 C CA . LEU B 1 123 ? 3.406 -19.625 -6.453 1 91.62 123 LEU B CA 1
ATOM 2244 C C . LEU B 1 123 ? 4.371 -20.656 -5.879 1 91.62 123 LEU B C 1
ATOM 2246 O O . LEU B 1 123 ? 4.547 -21.734 -6.453 1 91.62 123 LEU B O 1
ATOM 2250 N N . HIS B 1 124 ? 4.992 -20.281 -4.797 1 91.69 124 HIS B N 1
ATOM 2251 C CA . HIS B 1 124 ? 5.859 -21.25 -4.141 1 91.69 124 HIS B CA 1
ATOM 2252 C C . HIS B 1 124 ? 5.09 -22.5 -3.76 1 91.69 124 HIS B C 1
ATOM 2254 O O . HIS B 1 124 ? 5.578 -23.625 -3.957 1 91.69 124 HIS B O 1
ATOM 2260 N N . SER B 1 125 ? 3.902 -22.344 -3.184 1 87.5 125 SER B N 1
ATOM 2261 C CA . SER B 1 125 ? 3.045 -23.469 -2.84 1 87.5 125 SER B CA 1
ATOM 2262 C C . SER B 1 125 ? 2.676 -24.281 -4.078 1 87.5 125 SER B C 1
ATOM 2264 O O . SER B 1 125 ? 2.688 -25.516 -4.047 1 87.5 125 SER B O 1
ATOM 2266 N N . PHE B 1 126 ? 2.434 -23.688 -5.176 1 86.12 126 PHE B N 1
ATOM 2267 C CA . PHE B 1 126 ? 2.057 -24.344 -6.422 1 86.12 126 PHE B CA 1
ATOM 2268 C C . PHE B 1 126 ? 3.232 -25.109 -7.004 1 86.12 126 PHE B C 1
ATOM 2270 O O . PHE B 1 126 ? 3.088 -26.281 -7.387 1 86.12 126 PHE B O 1
ATOM 2277 N N . PHE B 1 127 ? 4.367 -24.484 -7.059 1 87.88 127 PHE B N 1
ATOM 2278 C CA . PHE B 1 127 ? 5.551 -25.109 -7.625 1 87.88 127 PHE B CA 1
ATOM 2279 C C . PHE B 1 127 ? 6.02 -26.266 -6.746 1 87.88 127 PHE B C 1
ATOM 2281 O O . PHE B 1 127 ? 6.477 -27.297 -7.254 1 87.88 127 PHE B O 1
ATOM 2288 N N . LYS B 1 128 ? 5.867 -26.031 -5.465 1 87.81 128 LYS B N 1
ATOM 2289 C CA . LYS B 1 128 ? 6.211 -27.109 -4.535 1 87.81 128 LYS B CA 1
ATOM 2290 C C . LYS B 1 128 ? 5.34 -28.344 -4.77 1 87.81 128 LYS B C 1
ATOM 2292 O O . LYS B 1 128 ? 5.832 -29.469 -4.727 1 87.81 128 LYS B O 1
ATOM 2297 N N . ALA B 1 129 ? 4.078 -28.156 -5.062 1 84.5 129 ALA B N 1
ATOM 2298 C CA . ALA B 1 129 ? 3.139 -29.234 -5.34 1 84.5 129 ALA B CA 1
ATOM 2299 C C . ALA B 1 129 ? 3.51 -29.969 -6.625 1 84.5 129 ALA B C 1
ATOM 2301 O O . ALA B 1 129 ? 3.197 -31.156 -6.789 1 84.5 129 ALA B O 1
ATOM 2302 N N . GLN B 1 130 ? 4.254 -29.281 -7.488 1 83.69 130 GLN B N 1
ATOM 2303 C CA . GLN B 1 130 ? 4.676 -29.875 -8.75 1 83.69 130 GLN B CA 1
ATOM 2304 C C . GLN B 1 130 ? 6.102 -30.406 -8.664 1 83.69 130 GLN B C 1
ATOM 2306 O O . GLN B 1 130 ? 6.727 -30.703 -9.68 1 83.69 130 GLN B O 1
ATOM 2311 N N . GLU B 1 131 ? 6.664 -30.391 -7.445 1 86.06 131 GLU B N 1
ATOM 2312 C CA . GLU B 1 131 ? 7.988 -30.938 -7.16 1 86.06 131 GLU B CA 1
ATOM 2313 C C . GLU B 1 131 ? 9.086 -30.062 -7.762 1 86.06 131 GLU B C 1
ATOM 2315 O O . GLU B 1 131 ? 10.164 -30.547 -8.102 1 86.06 131 GLU B O 1
ATOM 2320 N N . LEU B 1 132 ? 8.758 -28.828 -8.016 1 89.62 132 LEU B N 1
ATOM 2321 C CA . LEU B 1 132 ? 9.703 -27.797 -8.438 1 89.62 132 LEU B CA 1
ATOM 2322 C C . LEU B 1 132 ? 9.664 -26.609 -7.473 1 89.62 132 LEU B C 1
ATOM 2324 O O . LEU B 1 132 ? 9.25 -25.516 -7.852 1 89.62 132 LEU B O 1
ATOM 2328 N N . PRO B 1 133 ? 10.195 -26.75 -6.395 1 88.69 133 PRO B N 1
ATOM 2329 C CA . PRO B 1 133 ? 9.922 -25.766 -5.344 1 88.69 133 PRO B CA 1
ATOM 2330 C C . PRO B 1 133 ? 10.633 -24.438 -5.582 1 88.69 133 PRO B C 1
ATOM 2332 O O . PRO B 1 133 ? 10.156 -23.391 -5.137 1 88.69 133 PRO B O 1
ATOM 2335 N N . PHE B 1 134 ? 11.711 -24.328 -6.285 1 93.56 134 PHE B N 1
ATOM 2336 C CA . PHE B 1 134 ? 12.453 -23.094 -6.473 1 93.56 134 PHE B CA 1
ATOM 2337 C C . PHE B 1 134 ? 12.648 -22.375 -5.141 1 93.56 134 PHE B C 1
ATOM 2339 O O . PHE B 1 134 ? 12.391 -21.172 -5.031 1 93.56 134 PHE B O 1
ATOM 2346 N N . ASN B 1 135 ? 13.164 -23.047 -4.133 1 92.5 135 ASN B N 1
ATOM 2347 C CA . ASN B 1 135 ? 13.25 -22.547 -2.77 1 92.5 135 ASN B CA 1
ATOM 2348 C C . ASN B 1 135 ? 14.133 -21.297 -2.691 1 92.5 135 ASN B C 1
ATOM 2350 O O . ASN B 1 135 ? 13.75 -20.297 -2.074 1 92.5 135 ASN B O 1
ATOM 2354 N N . SER B 1 136 ? 15.297 -21.438 -3.299 1 93 136 SER B N 1
ATOM 2355 C CA . SER B 1 136 ? 16.234 -20.312 -3.244 1 93 136 SER B CA 1
ATOM 2356 C C . SER B 1 136 ? 15.672 -19.078 -3.945 1 93 136 SER B C 1
ATOM 2358 O O . SER B 1 136 ? 15.812 -17.969 -3.453 1 93 136 SER B O 1
ATOM 2360 N N . PHE B 1 137 ? 15.016 -19.266 -5.043 1 95.62 137 PHE B N 1
ATOM 2361 C CA . PHE B 1 137 ? 14.422 -18.172 -5.809 1 95.62 137 PHE B CA 1
ATOM 2362 C C . PHE B 1 137 ? 13.367 -17.438 -4.988 1 95.62 137 PHE B C 1
ATOM 2364 O O . PHE B 1 137 ? 13.414 -16.219 -4.863 1 95.62 137 PHE B O 1
ATOM 2371 N N . PHE B 1 138 ? 12.445 -18.125 -4.406 1 95.88 138 PHE B N 1
ATOM 2372 C CA . PHE B 1 138 ? 11.352 -17.516 -3.664 1 95.88 138 PHE B CA 1
ATOM 2373 C C . PHE B 1 138 ? 11.852 -16.938 -2.344 1 95.88 138 PHE B C 1
ATOM 2375 O O . PHE B 1 138 ? 11.336 -15.93 -1.867 1 95.88 138 PHE B O 1
ATOM 2382 N N . ALA B 1 139 ? 12.844 -17.547 -1.775 1 95 139 ALA B N 1
ATOM 2383 C CA . ALA B 1 139 ? 13.43 -17.016 -0.547 1 95 139 ALA B CA 1
ATOM 2384 C C . ALA B 1 139 ? 14.047 -15.641 -0.787 1 95 139 ALA B C 1
ATOM 2386 O O . ALA B 1 139 ? 13.852 -14.719 0.012 1 95 139 ALA B O 1
ATOM 2387 N N . LYS B 1 140 ? 14.766 -15.531 -1.88 1 96.62 140 LYS B N 1
ATOM 2388 C CA . LYS B 1 140 ? 15.383 -14.25 -2.23 1 96.62 140 LYS B CA 1
ATOM 2389 C C . LYS B 1 140 ? 14.328 -13.211 -2.602 1 96.62 140 LYS B C 1
ATOM 2391 O O . LYS B 1 140 ? 14.477 -12.031 -2.271 1 96.62 140 LYS B O 1
ATOM 2396 N N . ALA B 1 141 ? 13.344 -13.633 -3.305 1 96.88 141 ALA B N 1
ATOM 2397 C CA . ALA B 1 141 ? 12.234 -12.734 -3.623 1 96.88 141 ALA B CA 1
ATOM 2398 C C . ALA B 1 141 ? 11.547 -12.25 -2.354 1 96.88 141 ALA B C 1
ATOM 2400 O O . ALA B 1 141 ? 11.242 -11.062 -2.221 1 96.88 141 ALA B O 1
ATOM 2401 N N . ASN B 1 142 ? 11.336 -13.109 -1.412 1 96.62 142 ASN B N 1
ATOM 2402 C CA . ASN B 1 142 ? 10.703 -12.75 -0.146 1 96.62 142 ASN B CA 1
ATOM 2403 C C . ASN B 1 142 ? 11.594 -11.82 0.677 1 96.62 142 ASN B C 1
ATOM 2405 O O . ASN B 1 142 ? 11.102 -10.914 1.346 1 96.62 142 ASN B O 1
ATOM 2409 N N . ALA B 1 143 ? 12.805 -12.195 0.661 1 97.44 143 ALA B N 1
ATOM 2410 C CA . ALA B 1 143 ? 13.742 -11.305 1.346 1 97.44 143 ALA B CA 1
ATOM 2411 C C . ALA B 1 143 ? 13.68 -9.898 0.764 1 97.44 143 ALA B C 1
ATOM 2413 O O . ALA B 1 143 ? 13.648 -8.914 1.506 1 97.44 143 ALA B O 1
ATOM 2414 N N . SER B 1 144 ? 13.688 -9.766 -0.522 1 98.44 144 SER B N 1
ATOM 2415 C CA . SER B 1 144 ? 13.57 -8.469 -1.183 1 98.44 144 SER B CA 1
ATOM 2416 C C . SER B 1 144 ? 12.273 -7.762 -0.801 1 98.44 144 SER B C 1
ATOM 2418 O O . SER B 1 144 ? 12.281 -6.574 -0.465 1 98.44 144 SER B O 1
ATOM 2420 N N . ALA B 1 145 ? 11.18 -8.438 -0.865 1 98.19 145 ALA B N 1
ATOM 2421 C CA . ALA B 1 145 ? 9.891 -7.875 -0.492 1 98.19 145 ALA B CA 1
ATOM 2422 C C . ALA B 1 145 ? 9.898 -7.398 0.957 1 98.19 145 ALA B C 1
ATOM 2424 O O . ALA B 1 145 ? 9.281 -6.379 1.285 1 98.19 145 ALA B O 1
ATOM 2425 N N . THR B 1 146 ? 10.539 -8.125 1.851 1 98.19 146 THR B N 1
ATOM 2426 C CA . THR B 1 146 ? 10.648 -7.75 3.256 1 98.19 146 THR B CA 1
ATOM 2427 C C . THR B 1 146 ? 11.461 -6.469 3.412 1 98.19 146 THR B C 1
ATOM 2429 O O . THR B 1 146 ? 11.078 -5.574 4.168 1 98.19 146 THR B O 1
ATOM 2432 N N . LEU B 1 147 ? 12.516 -6.426 2.713 1 98.69 147 LEU B N 1
ATOM 2433 C CA . LEU B 1 147 ? 13.344 -5.219 2.762 1 98.69 147 LEU B CA 1
ATOM 2434 C C . LEU B 1 147 ? 12.578 -4.016 2.219 1 98.69 147 LEU B C 1
ATOM 2436 O O . LEU B 1 147 ? 12.695 -2.91 2.748 1 98.69 147 LEU B O 1
ATOM 2440 N N . LEU B 1 148 ? 11.82 -4.246 1.167 1 98.81 148 LEU B N 1
ATOM 2441 C CA . LEU B 1 148 ? 10.945 -3.211 0.624 1 98.81 148 LEU B CA 1
ATOM 2442 C C . LEU B 1 148 ? 9.922 -2.766 1.661 1 98.81 148 LEU B C 1
ATOM 2444 O O . LEU B 1 148 ? 9.617 -1.575 1.766 1 98.81 148 LEU B O 1
ATOM 2448 N N . LEU B 1 149 ? 9.43 -3.666 2.424 1 98.62 149 LEU B N 1
ATOM 2449 C CA . LEU B 1 149 ? 8.484 -3.355 3.496 1 98.62 149 LEU B CA 1
ATOM 2450 C C . LEU B 1 149 ? 9.148 -2.479 4.559 1 98.62 149 LEU B C 1
ATOM 2452 O O . LEU B 1 149 ? 8.531 -1.527 5.047 1 98.62 149 LEU B O 1
ATOM 2456 N N . PHE B 1 150 ? 10.289 -2.812 4.902 1 98.44 150 PHE B N 1
ATOM 2457 C CA . PHE B 1 150 ? 11.016 -1.993 5.867 1 98.44 150 PHE B CA 1
ATOM 2458 C C . PHE B 1 150 ? 11.234 -0.587 5.324 1 98.44 150 PHE B C 1
ATOM 2460 O O . PHE B 1 150 ? 11.078 0.397 6.047 1 98.44 150 PHE B O 1
ATOM 2467 N N . ALA B 1 151 ? 11.68 -0.509 4.09 1 98.81 151 ALA B N 1
ATOM 2468 C CA . ALA B 1 151 ? 11.828 0.799 3.455 1 98.81 151 ALA B CA 1
ATOM 2469 C C . ALA B 1 151 ? 10.523 1.588 3.516 1 98.81 151 ALA B C 1
ATOM 2471 O O . ALA B 1 151 ? 10.531 2.797 3.762 1 98.81 151 ALA B O 1
ATOM 2472 N N . PHE B 1 152 ? 9.422 0.922 3.297 1 98.75 152 PHE B N 1
ATOM 2473 C CA . PHE B 1 152 ? 8.109 1.539 3.426 1 98.75 152 PHE B CA 1
ATOM 2474 C C . PHE B 1 152 ? 7.906 2.09 4.832 1 98.75 152 PHE B C 1
ATOM 2476 O O . PHE B 1 152 ? 7.441 3.221 5 1 98.75 152 PHE B O 1
ATOM 2483 N N . LEU B 1 153 ? 8.227 1.305 5.82 1 98.56 153 LEU B N 1
ATOM 2484 C CA . LEU B 1 153 ? 8.016 1.747 7.195 1 98.56 153 LEU B CA 1
ATOM 2485 C C . LEU B 1 153 ? 8.766 3.047 7.469 1 98.56 153 LEU B C 1
ATOM 2487 O O . LEU B 1 153 ? 8.211 3.969 8.078 1 98.56 153 LEU B O 1
ATOM 2491 N N . PHE B 1 154 ? 9.938 3.113 7.012 1 98.38 154 PHE B N 1
ATOM 2492 C CA . PHE B 1 154 ? 10.727 4.32 7.215 1 98.38 154 PHE B CA 1
ATOM 2493 C C . PHE B 1 154 ? 10.133 5.492 6.438 1 98.38 154 PHE B C 1
ATOM 2495 O O . PHE B 1 154 ? 10.062 6.609 6.953 1 98.38 154 PHE B O 1
ATOM 2502 N N . THR B 1 155 ? 9.719 5.238 5.227 1 98.38 155 THR B N 1
ATOM 2503 C CA . THR B 1 155 ? 9.117 6.285 4.406 1 98.38 155 THR B CA 1
ATOM 2504 C C . THR B 1 155 ? 7.777 6.73 4.984 1 98.38 155 THR B C 1
ATOM 2506 O O . THR B 1 155 ? 7.426 7.91 4.918 1 98.38 155 THR B O 1
ATOM 2509 N N . ALA B 1 156 ? 7.074 5.758 5.508 1 98.12 156 ALA B N 1
ATOM 2510 C CA . ALA B 1 156 ? 5.793 6.082 6.129 1 98.12 156 ALA B CA 1
ATOM 2511 C C . ALA B 1 156 ? 5.988 6.965 7.359 1 98.12 156 ALA B C 1
ATOM 2513 O O . ALA B 1 156 ? 5.215 7.895 7.59 1 98.12 156 ALA B O 1
ATOM 2514 N N . ILE B 1 157 ? 6.965 6.703 8.109 1 97.56 157 ILE B N 1
ATOM 2515 C CA . ILE B 1 157 ? 7.273 7.535 9.266 1 97.56 157 ILE B CA 1
ATOM 2516 C C . ILE B 1 157 ? 7.719 8.922 8.797 1 97.56 157 ILE B C 1
ATOM 2518 O O . ILE B 1 157 ? 7.285 9.938 9.352 1 97.56 157 ILE B O 1
ATOM 2522 N N . ALA B 1 158 ? 8.586 8.922 7.816 1 96.38 158 ALA B N 1
ATOM 2523 C CA . ALA B 1 158 ? 8.977 10.211 7.242 1 96.38 158 ALA B CA 1
ATOM 2524 C C . ALA B 1 158 ? 7.762 10.992 6.766 1 96.38 158 ALA B C 1
ATOM 2526 O O . ALA B 1 158 ? 7.707 12.219 6.922 1 96.38 158 ALA B O 1
ATOM 2527 N N . SER B 1 159 ? 6.82 10.305 6.203 1 96.5 159 SER B N 1
ATOM 2528 C CA . SER B 1 159 ? 5.602 10.938 5.707 1 96.5 159 SER B CA 1
ATOM 2529 C C . SER B 1 159 ? 4.809 11.578 6.84 1 96.5 159 SER B C 1
ATOM 2531 O O . SER B 1 159 ? 4.152 12.602 6.645 1 96.5 159 SER B O 1
ATOM 2533 N N . VAL B 1 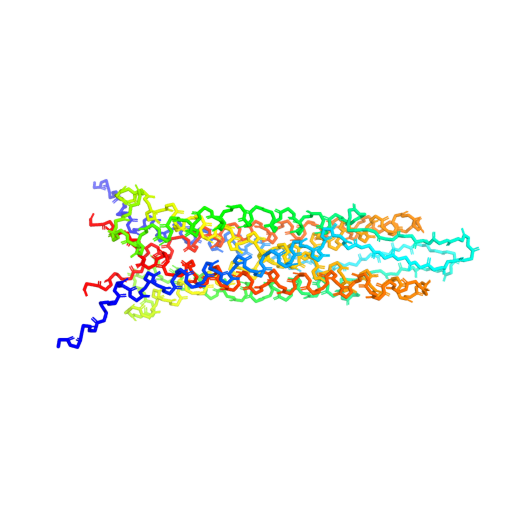160 ? 4.891 11.031 8.008 1 95.06 160 VAL B N 1
ATOM 2534 C CA . VAL B 1 160 ? 4.238 11.625 9.172 1 95.06 160 VAL B CA 1
ATOM 2535 C C . VAL B 1 160 ? 4.922 12.938 9.531 1 95.06 160 VAL B C 1
ATOM 2537 O O . VAL B 1 160 ? 4.254 13.953 9.758 1 95.06 160 VAL B O 1
ATOM 2540 N N . PHE B 1 161 ? 6.191 13 9.492 1 92.94 161 PHE B N 1
ATOM 2541 C CA . PHE B 1 161 ? 6.941 14.211 9.805 1 92.94 161 PHE B CA 1
ATOM 2542 C C . PHE B 1 161 ? 6.645 15.312 8.797 1 92.94 161 PHE B C 1
ATOM 2544 O O . PHE B 1 161 ? 6.457 16.469 9.164 1 92.94 161 PHE B O 1
ATOM 2551 N N . THR B 1 162 ? 6.59 14.914 7.562 1 93.12 162 THR B N 1
ATOM 2552 C CA . THR B 1 162 ? 6.348 15.922 6.531 1 93.12 162 THR B CA 1
ATOM 2553 C C . THR B 1 162 ? 4.906 16.422 6.598 1 93.12 162 THR B C 1
ATOM 2555 O O . THR B 1 162 ? 4.637 17.594 6.285 1 93.12 162 THR B O 1
ATOM 2558 N N . SER B 1 163 ? 4.012 15.562 6.992 1 92.44 163 SER B N 1
ATOM 2559 C CA . SER B 1 163 ? 2.625 15.977 7.168 1 92.44 163 SER B CA 1
ATOM 2560 C C . SER B 1 163 ? 2.488 17 8.289 1 92.44 163 SER B C 1
ATOM 2562 O O . SER B 1 163 ? 1.737 17.969 8.164 1 92.44 163 SER B O 1
ATOM 2564 N N . LEU B 1 164 ? 3.234 16.797 9.32 1 90 164 LEU B N 1
ATOM 2565 C CA . LEU B 1 164 ? 3.158 17.672 10.477 1 90 164 LEU B CA 1
ATOM 2566 C C . LEU B 1 164 ? 3.871 19 10.203 1 90 164 LEU B C 1
ATOM 2568 O O . LEU B 1 164 ? 3.645 19.984 10.898 1 90 164 LEU B O 1
ATOM 2572 N N . ALA B 1 165 ? 4.645 19.062 9.18 1 87.31 165 ALA B N 1
ATOM 2573 C CA . ALA B 1 165 ? 5.43 20.25 8.844 1 87.31 165 ALA B CA 1
ATOM 2574 C C . ALA B 1 165 ? 4.66 21.156 7.902 1 87.31 165 ALA B C 1
ATOM 2576 O O . ALA B 1 165 ? 5.098 22.281 7.621 1 87.31 165 ALA B O 1
ATOM 2577 N N . LEU B 1 166 ? 3.529 20.812 7.445 1 87.38 166 LEU B N 1
ATOM 2578 C CA . LEU B 1 166 ? 2.748 21.609 6.508 1 87.38 166 LEU B CA 1
ATOM 2579 C C . LEU B 1 166 ? 2.346 22.938 7.133 1 87.38 166 LEU B C 1
ATOM 2581 O O . LEU B 1 166 ? 1.998 23 8.312 1 87.38 166 LEU B O 1
ATOM 2585 N N . PRO B 1 167 ? 2.58 24.016 6.207 1 77.69 167 PRO B N 1
ATOM 2586 C CA . PRO B 1 167 ? 2.17 25.328 6.723 1 77.69 167 PRO B CA 1
ATOM 2587 C C . PRO B 1 167 ? 0.661 25.422 6.938 1 77.69 167 PRO B C 1
ATOM 2589 O O . PRO B 1 167 ? -0.113 24.781 6.219 1 77.69 167 PRO B O 1
ATOM 2592 N N . LYS B 1 168 ? 0.257 25.969 8.062 1 64.75 168 LYS B N 1
ATOM 2593 C CA . LYS B 1 168 ? -1.147 26.234 8.359 1 64.75 168 LYS B CA 1
ATOM 2594 C C . LYS B 1 168 ? -1.714 27.312 7.445 1 64.75 168 LYS B C 1
ATOM 2596 O O . LYS B 1 168 ? -1.025 28.281 7.121 1 64.75 168 LYS B O 1
ATOM 2601 N N . LYS B 1 169 ? -2.6 27.031 6.562 1 55.28 169 LYS B N 1
ATOM 2602 C CA . LYS B 1 169 ? -3.221 28.188 5.934 1 55.28 169 LYS B CA 1
ATOM 2603 C C . LYS B 1 169 ? -3.826 29.125 6.977 1 55.28 169 LYS B C 1
ATOM 2605 O O . LYS B 1 169 ? -4.621 28.688 7.816 1 55.28 169 LYS B O 1
ATOM 2610 N N . THR B 1 170 ? -3.094 30.094 7.488 1 43.06 170 THR B N 1
ATOM 2611 C CA . THR B 1 170 ? -3.738 31.234 8.109 1 43.06 170 THR B CA 1
ATOM 2612 C C . THR B 1 170 ? -4.848 31.781 7.219 1 43.06 170 THR B C 1
ATOM 2614 O O . THR B 1 170 ? -4.762 31.719 5.992 1 43.06 170 THR B O 1
#

Secondary structure (DSSP, 8-state):
------HHHHHHHHHHHHHHHHHHHHHHHHHHHHT-EEEEEETTEEEEEEGGGSHHHHHHHHHHHHHHHHHHHHHHHHHHHHHHSS-SS-SHHHHHHHHHHHHHHHHHHHHHHHHHHHHHHHHHHHHHHTT---HHHHHHHHHHHHHHHHHHHHHHHHHHHHHHTS----/------HHHHHHHHHHHHHHHHHHHHHHHHHHHHT-EEEEEETTEEEEEEGGG-HHHHHHHHHHHHHHHHHHHHHHHHHHHHHHSS-SS-SHHHHHHHHHHHHHHHHHHHHHHHHHHHHHHHHHHHHHHTT---HHHHHHHHHHHHHHHHHHHHHHHHHHHHHHT-----

Nearest PDB structures (foldseek):
  7xtb-assembly1_R  TM=4.427E-01  e=1.796E-01  Homo sapiens
  8jlq-assembly1_R  TM=4.218E-01  e=1.255E-01  Escherichia coli
  7trp-assembly1_R  TM=4.186E-01  e=6.801E-01  Homo sapiens
  8iw1-assembly1_R  TM=4.392E-01  e=9.733E-01  Mus musculus
  5ung-assembly1_B  TM=4.103E-01  e=1.024E+00  Escherichia coli

Radius of gyration: 22.9 Å; Cα contacts (8 Å, |Δi|>4): 473; chains: 2; bounding box: 56×72×46 Å

Solvent-accessible surface area (backbone atoms only — not comparable to full-atom values): 16856 Å² total; per-residue (Å²): 133,85,76,71,71,50,72,66,55,52,51,53,51,50,45,40,52,33,38,52,51,26,49,53,29,35,50,52,20,47,54,39,41,73,70,36,57,30,76,45,85,47,96,93,42,75,44,75,45,49,41,82,78,32,64,23,43,44,46,23,48,49,27,45,51,55,43,44,56,51,42,53,53,50,40,52,53,41,50,44,25,71,74,70,73,44,66,87,56,66,71,70,60,36,39,49,50,46,27,52,49,31,47,54,43,26,50,39,24,36,20,18,18,28,7,30,44,18,30,41,56,45,49,38,54,52,29,40,75,70,77,49,45,50,60,69,36,45,50,39,46,44,50,17,23,50,29,28,38,51,23,18,52,34,35,44,52,43,24,51,56,31,43,72,59,45,82,72,84,125,134,86,76,70,73,49,73,65,54,51,50,50,51,49,44,41,52,33,39,53,50,25,51,54,29,33,50,53,19,46,53,39,42,74,70,35,57,28,74,45,86,47,97,92,42,75,44,73,47,48,41,82,78,32,64,25,44,47,46,24,49,49,27,43,51,54,43,43,55,50,42,54,53,50,40,52,54,41,49,45,27,70,72,69,72,45,65,87,55,65,70,71,60,36,40,50,50,46,27,52,49,31,46,54,42,24,49,40,24,36,18,16,17,28,7,30,44,20,31,42,56,44,50,38,54,52,27,41,75,70,75,49,46,52,60,70,35,45,50,39,45,43,50,17,24,49,30,28,38,51,24,18,53,33,34,44,52,43,24,50,55,32,42,71,61,47,80,73,84,123